Protein AF-A0A937WKE6-F1 (afdb_monomer)

pLDDT: mean 75.16, std 19.81, range [28.75, 97.94]

Nearest PDB structures (foldseek):
  3dfy-assembly2_P  TM=4.532E-01  e=9.617E+00  Thermotoga maritima MSB8
  2i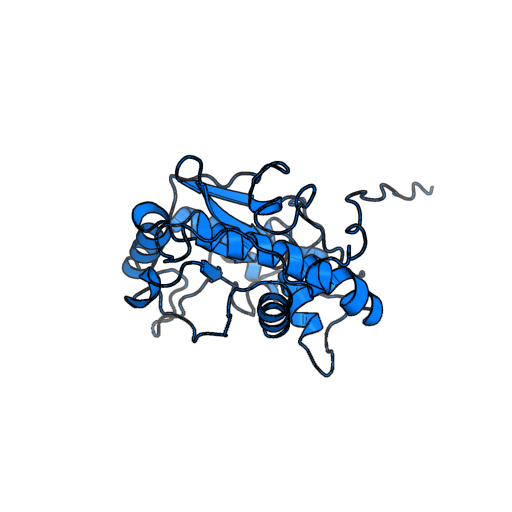2w-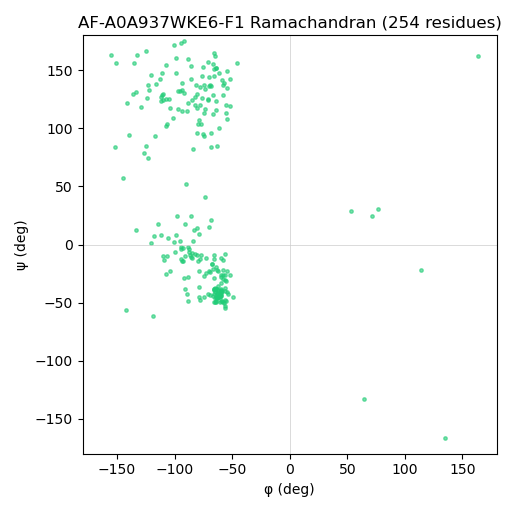assembly3_B  TM=2.626E-01  e=7.066E+00  Escherichia coli

Structure (mmCIF, N/CA/C/O backbone):
data_AF-A0A937WKE6-F1
#
_entry.id   AF-A0A937WKE6-F1
#
loop_
_atom_site.group_PDB
_atom_site.id
_atom_site.type_symbol
_atom_site.label_atom_id
_atom_site.label_alt_id
_atom_site.label_comp_id
_atom_site.label_asym_id
_atom_site.label_entity_id
_atom_site.label_seq_id
_atom_site.pdbx_PDB_ins_code
_atom_site.Cartn_x
_atom_site.Cartn_y
_atom_site.Cartn_z
_atom_site.occupancy
_atom_site.B_iso_or_equiv
_atom_site.auth_seq_id
_atom_site.auth_comp_id
_atom_site.auth_asym_id
_atom_site.auth_atom_id
_atom_site.pdbx_PDB_model_num
ATOM 1 N N . MET A 1 1 ? 4.411 9.811 -7.507 1.00 75.50 1 MET A N 1
ATOM 2 C CA . MET A 1 1 ? 4.399 8.623 -8.394 1.00 75.50 1 MET A CA 1
ATOM 3 C C . MET A 1 1 ? 3.883 8.899 -9.829 1.00 75.50 1 MET A C 1
ATOM 5 O O . MET A 1 1 ? 2.837 8.376 -10.210 1.00 75.50 1 MET A O 1
ATOM 9 N N . PRO A 1 2 ? 4.577 9.680 -10.680 1.00 83.75 2 PRO A N 1
ATOM 10 C CA . PRO A 1 2 ? 4.117 9.956 -12.054 1.00 83.75 2 PRO A CA 1
ATOM 11 C C . PRO A 1 2 ? 4.034 8.725 -12.976 1.00 83.75 2 PRO A C 1
ATOM 13 O O . PRO A 1 2 ? 3.081 8.604 -13.746 1.00 83.75 2 PRO A O 1
ATOM 16 N N . TYR A 1 3 ? 4.990 7.790 -12.879 1.00 87.25 3 TYR A N 1
ATOM 17 C CA . TYR A 1 3 ? 5.008 6.579 -13.714 1.00 87.25 3 TYR A CA 1
ATOM 18 C C . TYR A 1 3 ? 3.770 5.703 -13.478 1.00 87.25 3 TYR A C 1
ATOM 20 O O . TYR A 1 3 ? 3.112 5.287 -14.429 1.00 87.25 3 TYR A O 1
ATOM 28 N N . LEU A 1 4 ? 3.395 5.492 -12.211 1.00 88.69 4 LEU A N 1
ATOM 29 C CA . LEU A 1 4 ? 2.201 4.730 -11.844 1.00 88.69 4 LEU A CA 1
ATOM 30 C C . LEU A 1 4 ? 0.920 5.358 -12.405 1.00 88.69 4 LEU A C 1
ATOM 32 O O . LEU A 1 4 ? 0.070 4.651 -12.933 1.00 88.69 4 LEU A O 1
ATOM 36 N N . VAL A 1 5 ? 0.793 6.686 -12.335 1.00 88.94 5 VAL A N 1
ATOM 37 C CA . VAL A 1 5 ? -0.367 7.398 -12.891 1.00 88.94 5 VAL A CA 1
ATOM 38 C C . VAL A 1 5 ? -0.451 7.217 -14.405 1.00 88.94 5 VAL A C 1
ATOM 40 O O . VAL A 1 5 ? -1.537 6.981 -14.935 1.00 88.94 5 VAL A O 1
ATOM 43 N N . LYS A 1 6 ? 0.684 7.286 -15.109 1.00 89.31 6 LYS A N 1
ATOM 44 C CA . LYS A 1 6 ? 0.738 6.992 -16.545 1.00 89.31 6 LYS A CA 1
ATOM 45 C C . LYS A 1 6 ? 0.292 5.551 -16.824 1.00 89.31 6 LYS A C 1
ATOM 47 O O . LYS A 1 6 ? -0.596 5.355 -17.648 1.00 89.31 6 LYS A O 1
ATOM 52 N N . ALA A 1 7 ? 0.839 4.574 -16.101 1.00 89.44 7 ALA A N 1
ATOM 53 C CA . ALA A 1 7 ? 0.502 3.162 -16.270 1.00 89.44 7 ALA A CA 1
ATOM 54 C C . ALA A 1 7 ? -0.986 2.874 -15.999 1.00 89.44 7 ALA A C 1
ATOM 56 O O . ALA A 1 7 ? -1.631 2.216 -16.809 1.00 89.44 7 ALA A O 1
ATOM 57 N N . MET A 1 8 ? -1.560 3.421 -14.920 1.00 89.56 8 MET A N 1
ATOM 58 C CA . MET A 1 8 ? -2.992 3.308 -14.603 1.00 89.56 8 MET A CA 1
ATOM 59 C C . MET A 1 8 ? -3.869 3.812 -15.754 1.00 89.56 8 MET A C 1
ATOM 61 O O . MET A 1 8 ? -4.774 3.106 -16.193 1.00 89.56 8 MET A O 1
ATOM 65 N N . ASN A 1 9 ? -3.569 5.004 -16.279 1.00 88.69 9 ASN A N 1
ATOM 66 C CA . ASN A 1 9 ? -4.352 5.626 -17.349 1.00 88.69 9 ASN A CA 1
ATOM 67 C C . ASN A 1 9 ? -4.213 4.920 -18.713 1.00 88.69 9 ASN A C 1
ATOM 69 O O . ASN A 1 9 ? -5.086 5.097 -19.561 1.00 88.69 9 ASN A O 1
ATOM 73 N N . GLN A 1 10 ? -3.127 4.172 -18.942 1.00 88.25 10 GLN A N 1
ATOM 74 C CA . GLN A 1 10 ? -2.888 3.411 -20.178 1.00 88.25 10 GLN A CA 1
ATOM 75 C C . GLN A 1 10 ? -3.461 1.988 -20.112 1.00 88.25 10 GLN A C 1
ATOM 77 O O . GLN A 1 10 ? -4.048 1.498 -21.075 1.00 88.25 10 GLN A O 1
ATOM 82 N N . LEU A 1 11 ? -3.286 1.316 -18.974 1.00 88.06 11 LEU A N 1
ATOM 83 C CA . LEU A 1 11 ? -3.580 -0.111 -18.820 1.00 88.06 11 LEU A CA 1
ATOM 84 C C . LEU A 1 11 ? -4.984 -0.386 -18.277 1.00 88.06 11 LEU A C 1
ATOM 86 O O . LEU A 1 11 ? -5.445 -1.526 -18.326 1.00 88.06 11 LEU A O 1
ATOM 90 N N . THR A 1 12 ? -5.656 0.631 -17.738 1.00 85.94 12 THR A N 1
ATOM 91 C CA . THR A 1 12 ? -6.970 0.497 -17.106 1.00 85.94 12 THR A CA 1
ATOM 92 C C . THR A 1 12 ? -7.928 1.578 -17.601 1.00 85.94 12 THR A C 1
ATOM 94 O O . THR A 1 12 ? -7.515 2.619 -18.111 1.00 85.94 12 THR A O 1
ATOM 97 N N . ASN A 1 13 ? -9.225 1.362 -17.383 1.00 85.31 13 ASN A N 1
ATOM 98 C CA . ASN A 1 13 ? -10.247 2.388 -17.605 1.00 85.31 13 ASN A CA 1
ATOM 99 C C . ASN A 1 13 ? -10.406 3.347 -16.408 1.00 85.31 13 ASN A C 1
ATOM 101 O O . ASN A 1 13 ? -11.258 4.234 -16.436 1.00 85.31 13 ASN A O 1
ATOM 105 N N . ILE A 1 14 ? -9.588 3.193 -15.362 1.00 83.94 14 ILE A N 1
ATOM 106 C CA . ILE A 1 14 ? -9.615 4.043 -14.174 1.00 83.94 14 ILE A CA 1
ATOM 107 C C . ILE A 1 14 ? -8.821 5.312 -14.479 1.00 83.94 14 ILE A C 1
ATOM 109 O O . ILE A 1 14 ? -7.629 5.265 -14.780 1.00 83.94 14 ILE A O 1
ATOM 113 N N . LYS A 1 15 ? -9.483 6.467 -14.385 1.00 82.12 15 LYS A N 1
ATOM 114 C CA . LYS A 1 15 ? -8.812 7.762 -14.517 1.00 82.12 15 LYS A CA 1
ATOM 115 C C . LYS A 1 15 ? -8.145 8.129 -13.203 1.00 82.12 15 LYS A C 1
ATOM 117 O O . LYS A 1 15 ? -8.810 8.308 -12.187 1.00 82.12 15 LYS A O 1
ATOM 122 N N . THR A 1 16 ? -6.823 8.248 -13.232 1.00 82.50 16 THR A N 1
ATOM 123 C CA . THR A 1 16 ? -6.014 8.528 -12.043 1.00 82.50 16 THR A CA 1
ATOM 124 C C . THR A 1 16 ? -5.307 9.868 -12.180 1.00 82.50 16 THR A C 1
ATOM 126 O O . THR A 1 16 ? -4.749 10.184 -13.234 1.00 82.50 16 THR A O 1
ATOM 129 N N . ARG A 1 17 ? -5.292 10.637 -11.088 1.00 78.25 17 ARG A N 1
ATOM 130 C CA . ARG A 1 17 ? -4.501 11.861 -10.924 1.00 78.25 17 ARG A CA 1
ATOM 131 C C . ARG A 1 17 ? -3.832 11.869 -9.552 1.00 78.25 17 ARG A C 1
ATOM 133 O O . ARG A 1 17 ? -4.305 11.199 -8.638 1.00 78.25 17 ARG A O 1
ATOM 140 N N . LEU A 1 18 ? -2.735 12.612 -9.419 1.00 70.56 18 LEU A N 1
ATOM 141 C CA . LEU A 1 18 ? -2.124 12.858 -8.113 1.00 70.56 18 LEU A CA 1
ATOM 142 C C . LEU A 1 18 ? -2.969 13.893 -7.364 1.00 70.56 18 LEU A C 1
ATOM 144 O O . LEU A 1 18 ? -3.239 14.965 -7.901 1.00 70.56 18 LEU A O 1
ATOM 148 N N . GLU A 1 19 ? -3.377 13.552 -6.148 1.00 70.38 19 GLU A N 1
ATOM 149 C CA . GLU A 1 19 ? -4.049 14.464 -5.222 1.00 70.38 19 GLU A CA 1
ATOM 150 C C . GLU A 1 19 ? -3.048 15.026 -4.206 1.00 70.38 19 GLU A C 1
ATOM 152 O O . GLU A 1 19 ? -1.970 14.465 -3.986 1.00 70.38 19 GLU A O 1
ATOM 157 N N . SER A 1 20 ? -3.415 16.143 -3.581 1.00 71.75 20 SER A N 1
ATOM 158 C CA . SER A 1 20 ? -2.639 16.741 -2.492 1.00 71.75 20 SER A CA 1
ATOM 159 C C . SER A 1 20 ? -2.575 15.813 -1.268 1.00 71.75 20 SER A C 1
ATOM 161 O O . SER A 1 20 ? -3.521 15.060 -1.025 1.00 71.75 20 SER A O 1
ATOM 163 N N . PRO A 1 21 ? -1.508 15.889 -0.447 1.00 79.00 21 PRO A N 1
ATOM 164 C CA . PRO A 1 21 ? -1.447 15.170 0.822 1.00 79.00 21 PRO A CA 1
ATOM 165 C C . PRO A 1 21 ? -2.659 15.478 1.712 1.00 79.00 21 PRO A C 1
ATOM 167 O O . PRO A 1 21 ? -3.030 16.641 1.886 1.00 79.00 21 PRO A O 1
ATOM 170 N N . ILE A 1 22 ? -3.251 14.437 2.299 1.00 78.50 22 ILE A N 1
ATOM 171 C CA . ILE A 1 22 ? -4.413 14.542 3.189 1.00 78.50 22 ILE A CA 1
ATOM 172 C C . ILE A 1 22 ? -3.927 14.582 4.639 1.00 78.50 22 ILE A C 1
ATOM 174 O O . ILE A 1 22 ? -3.118 13.752 5.055 1.00 78.50 22 ILE A O 1
ATOM 178 N N . LYS A 1 23 ? -4.430 15.533 5.433 1.00 83.94 23 LYS A N 1
ATOM 179 C CA . LYS A 1 23 ? -4.228 15.510 6.889 1.00 83.94 23 LYS A CA 1
ATOM 180 C C . LYS A 1 23 ? -5.123 14.433 7.496 1.00 83.94 23 LYS A C 1
ATOM 182 O O . LYS A 1 23 ? -6.299 14.360 7.165 1.00 83.94 23 LYS A O 1
ATOM 187 N N . LEU A 1 24 ? -4.610 13.657 8.446 1.00 86.44 24 LEU A N 1
ATOM 188 C CA . LEU A 1 24 ? -5.371 12.572 9.088 1.00 86.44 24 LEU A CA 1
ATOM 189 C C . LEU A 1 24 ? -6.563 13.062 9.933 1.00 86.44 24 LEU A C 1
ATOM 191 O O . LEU A 1 24 ? -7.424 12.279 10.321 1.00 86.44 24 LEU A O 1
ATOM 195 N N . THR A 1 25 ? -6.637 14.362 10.215 1.00 85.56 25 THR A N 1
ATOM 196 C CA . THR A 1 25 ? -7.784 15.012 10.865 1.00 85.56 25 THR A CA 1
ATOM 197 C C . THR A 1 25 ? -8.790 15.613 9.883 1.00 85.56 25 THR A C 1
ATOM 199 O O . THR A 1 25 ? -9.831 16.112 10.305 1.00 85.56 25 THR A O 1
ATOM 202 N N . ASP A 1 26 ? -8.508 15.576 8.580 1.00 87.25 26 ASP A N 1
ATOM 203 C CA . ASP A 1 26 ? -9.379 16.118 7.543 1.00 87.25 26 ASP A CA 1
ATOM 204 C C . ASP A 1 26 ? -10.499 15.126 7.192 1.00 87.25 26 ASP A C 1
ATOM 206 O O . ASP A 1 26 ? -10.268 13.930 7.019 1.00 87.25 26 ASP A O 1
ATOM 210 N N . ALA A 1 27 ? -11.726 15.623 7.027 1.00 88.62 27 ALA A N 1
ATOM 211 C CA . ALA A 1 27 ? -12.874 14.802 6.645 1.00 88.62 27 ALA A CA 1
ATOM 212 C C . ALA A 1 27 ? -12.717 14.136 5.262 1.00 88.62 27 ALA A C 1
ATOM 214 O O . ALA A 1 27 ? -13.357 13.117 4.993 1.00 88.62 27 ALA A O 1
ATOM 215 N N . SER A 1 28 ? -11.869 14.686 4.387 1.00 87.75 28 SER A N 1
ATOM 216 C CA . SER A 1 28 ? -11.511 14.090 3.094 1.00 87.75 28 SER A CA 1
ATOM 217 C C . SER A 1 28 ? -10.775 12.754 3.219 1.00 87.75 28 SER A C 1
ATOM 219 O O . SER A 1 28 ? -10.837 11.964 2.277 1.00 87.75 28 SER A O 1
ATOM 221 N N . LEU A 1 29 ? -10.191 12.439 4.385 1.00 89.00 29 LEU A N 1
ATOM 222 C CA . LEU A 1 29 ? -9.631 11.118 4.694 1.00 89.00 29 LEU A CA 1
ATOM 223 C C . LEU A 1 29 ? -10.628 10.001 4.369 1.00 89.00 29 LEU A C 1
ATOM 225 O O . LEU A 1 29 ? -10.291 9.022 3.710 1.00 89.00 29 LEU A O 1
ATOM 229 N N . PHE A 1 30 ? -11.889 10.184 4.766 1.00 91.19 30 PHE A N 1
ATOM 230 C CA . PHE A 1 30 ? -12.948 9.190 4.584 1.00 91.19 30 PHE A CA 1
ATOM 231 C C . PHE A 1 30 ? -13.530 9.149 3.166 1.00 91.19 30 PHE A C 1
ATOM 233 O O . PHE A 1 30 ? -14.539 8.486 2.953 1.00 91.19 30 PHE A O 1
ATOM 240 N N . LYS A 1 31 ? -12.922 9.862 2.211 1.00 88.88 31 LYS A N 1
ATOM 241 C CA . LYS A 1 31 ? -13.248 9.806 0.778 1.00 88.88 31 LYS A CA 1
ATOM 242 C C . LYS A 1 31 ? -12.142 9.147 -0.048 1.00 88.88 31 LYS A C 1
ATOM 244 O O . LYS A 1 31 ? -12.341 8.893 -1.230 1.00 88.88 31 LYS A O 1
ATOM 249 N N . ALA A 1 32 ? -10.975 8.894 0.544 1.00 88.81 32 ALA A N 1
ATOM 250 C CA . ALA A 1 32 ? -9.855 8.271 -0.143 1.00 88.81 32 ALA A CA 1
ATOM 251 C C . ALA A 1 32 ? -9.948 6.739 -0.019 1.00 88.81 32 ALA A C 1
ATOM 253 O O . ALA A 1 32 ? -9.811 6.217 1.085 1.00 88.81 32 ALA A O 1
ATOM 254 N N . PRO A 1 33 ? -10.138 5.972 -1.106 1.00 90.44 33 PRO A N 1
ATOM 255 C CA . PRO A 1 33 ? -10.220 4.511 -1.007 1.00 90.44 33 PRO A CA 1
ATOM 256 C C . PRO A 1 33 ? -8.884 3.856 -0.632 1.00 90.44 33 PRO A C 1
ATOM 258 O O . PRO A 1 33 ? -8.866 2.762 -0.076 1.00 90.44 33 PRO A O 1
ATOM 261 N N . LEU A 1 34 ? -7.776 4.543 -0.914 1.00 91.06 34 LEU A N 1
ATOM 262 C CA . LEU A 1 34 ? -6.417 4.084 -0.682 1.00 91.06 34 LEU A CA 1
ATOM 263 C C . LEU A 1 34 ? -5.582 5.216 -0.081 1.00 91.06 34 LEU A C 1
ATOM 265 O O . LEU A 1 34 ? -5.520 6.308 -0.650 1.00 91.06 34 LEU A O 1
ATOM 269 N N . LEU A 1 35 ? -4.891 4.932 1.020 1.00 89.94 35 LEU A N 1
ATOM 270 C CA . LEU A 1 35 ? -3.836 5.784 1.561 1.00 89.94 35 LEU A CA 1
ATOM 271 C C . LEU A 1 35 ? -2.472 5.172 1.277 1.00 89.94 35 LEU A C 1
ATOM 273 O O . LEU A 1 35 ? -2.203 4.036 1.665 1.00 89.94 35 LEU A O 1
ATOM 277 N N . PHE A 1 36 ? -1.598 5.953 0.649 1.00 86.12 36 PHE A N 1
ATOM 278 C CA . PHE A 1 36 ? -0.173 5.657 0.604 1.00 86.12 36 PHE A CA 1
ATOM 279 C C . PHE A 1 36 ? 0.489 6.279 1.819 1.00 86.12 36 PHE A C 1
ATOM 281 O O . PHE A 1 36 ? 0.429 7.491 2.024 1.00 86.12 36 PHE A O 1
ATOM 288 N N . MET A 1 37 ? 1.133 5.440 2.610 1.00 81.62 37 MET A N 1
ATOM 289 C CA . MET A 1 37 ? 2.004 5.876 3.673 1.00 81.62 37 MET A CA 1
ATOM 290 C C . MET A 1 37 ? 3.441 5.596 3.248 1.00 81.62 37 MET A C 1
ATOM 292 O O . MET A 1 37 ? 3.831 4.437 3.066 1.00 81.62 37 MET A O 1
ATOM 296 N N . GLU A 1 38 ? 4.264 6.651 3.275 1.00 72.12 38 GLU A N 1
ATOM 297 C CA . GLU A 1 38 ? 5.735 6.553 3.304 1.00 72.12 38 GLU A CA 1
ATOM 298 C C . GLU A 1 38 ? 6.342 7.047 4.637 1.00 72.12 38 GLU A C 1
ATOM 300 O O . GLU A 1 38 ? 5.819 7.994 5.238 1.00 72.12 38 GLU A O 1
ATOM 305 N N . PRO A 1 39 ? 7.406 6.399 5.153 1.00 63.19 39 PRO A N 1
ATOM 306 C CA . PRO A 1 39 ? 8.079 6.849 6.359 1.00 63.19 39 PRO A CA 1
ATOM 307 C C . PRO A 1 39 ? 8.922 8.077 6.007 1.00 63.19 39 PRO A C 1
ATOM 309 O O . PRO A 1 39 ? 9.364 8.257 4.873 1.00 63.19 39 PRO A O 1
ATOM 312 N N . ILE A 1 40 ? 9.162 8.954 6.976 1.00 52.50 40 ILE A N 1
ATOM 313 C CA . ILE A 1 40 ? 9.794 10.243 6.675 1.00 52.50 40 ILE A CA 1
ATOM 314 C C . ILE A 1 40 ? 11.257 10.068 6.268 1.00 52.50 40 ILE A C 1
ATOM 316 O O . ILE A 1 40 ? 12.024 9.338 6.904 1.00 52.50 40 ILE A O 1
ATOM 320 N N . ALA A 1 41 ? 11.657 10.809 5.232 1.00 42.03 41 ALA A N 1
ATOM 321 C CA . ALA A 1 41 ? 13.039 10.917 4.787 1.00 42.03 41 ALA A CA 1
ATOM 322 C C . ALA A 1 41 ? 13.965 11.287 5.963 1.00 42.03 41 ALA A C 1
ATOM 324 O O . ALA A 1 41 ? 13.801 12.325 6.599 1.00 42.03 41 ALA A O 1
ATOM 325 N N . GLY A 1 42 ? 14.930 10.411 6.263 1.00 39.34 42 GLY A N 1
ATOM 326 C CA . GLY A 1 42 ? 15.857 10.549 7.396 1.00 39.34 42 GLY A CA 1
ATOM 327 C C . GLY A 1 42 ? 15.689 9.482 8.483 1.00 39.34 42 GLY A C 1
ATOM 328 O O . GLY A 1 42 ? 16.663 9.168 9.163 1.00 39.34 42 GLY A O 1
ATOM 329 N N . ALA A 1 43 ? 14.522 8.832 8.572 1.00 40.72 43 ALA A N 1
ATOM 330 C CA . ALA A 1 43 ? 14.286 7.667 9.439 1.00 40.72 43 ALA A CA 1
ATOM 331 C C . ALA A 1 43 ? 15.248 6.496 9.149 1.00 40.72 43 ALA A C 1
ATOM 333 O O . ALA A 1 43 ? 15.587 5.718 10.039 1.00 40.72 43 ALA A O 1
ATOM 334 N N . THR A 1 44 ? 15.694 6.386 7.896 1.00 39.84 44 THR A N 1
ATOM 335 C CA . THR A 1 44 ? 16.543 5.302 7.381 1.00 39.84 44 THR A CA 1
ATOM 336 C C . THR A 1 44 ? 17.978 5.732 7.073 1.00 39.84 44 THR A C 1
ATOM 338 O O . THR A 1 44 ? 18.834 4.871 6.894 1.00 39.84 44 THR A O 1
ATOM 341 N N . GLN A 1 45 ? 18.275 7.040 7.023 1.00 37.94 45 GLN A N 1
ATOM 342 C CA . GLN A 1 45 ? 19.610 7.534 6.641 1.00 37.94 45 GLN A CA 1
ATOM 343 C C . GLN A 1 45 ? 20.637 7.469 7.775 1.00 37.94 45 GLN A C 1
ATOM 345 O O . GLN A 1 45 ? 21.836 7.518 7.525 1.00 37.94 45 GLN A O 1
ATOM 350 N N . ASN A 1 46 ? 20.180 7.277 9.011 1.00 39.59 46 ASN A N 1
ATOM 351 C CA . ASN A 1 46 ? 21.040 7.040 10.157 1.00 39.59 46 ASN A CA 1
ATOM 352 C C . ASN A 1 46 ? 20.737 5.646 10.708 1.00 39.59 46 ASN A C 1
ATOM 354 O O . ASN A 1 46 ? 19.870 5.484 11.564 1.00 39.59 46 ASN A O 1
ATOM 358 N N . ILE A 1 47 ? 21.487 4.637 10.258 1.00 42.00 47 ILE A N 1
ATOM 359 C CA . ILE A 1 47 ? 21.433 3.264 10.800 1.00 42.00 47 ILE A CA 1
ATOM 360 C C . ILE A 1 47 ? 21.604 3.275 12.342 1.00 42.00 47 ILE A C 1
ATOM 362 O O . ILE A 1 47 ? 21.044 2.428 13.031 1.00 42.00 47 ILE A O 1
ATOM 366 N N . GLY A 1 48 ? 22.271 4.299 12.900 1.00 39.47 48 GLY A N 1
ATOM 367 C CA . GLY A 1 48 ? 22.366 4.553 14.345 1.00 39.47 48 GLY A CA 1
ATOM 368 C C . GLY A 1 48 ? 21.144 5.213 15.018 1.00 39.47 48 GLY A C 1
ATOM 369 O O . GLY A 1 48 ? 20.961 5.038 16.217 1.00 39.47 48 GLY A O 1
ATOM 370 N N . GLN A 1 49 ? 20.273 5.931 14.295 1.00 38.69 49 GLN A N 1
ATOM 371 C CA . GLN A 1 49 ? 19.023 6.515 14.835 1.00 38.69 49 GLN A CA 1
ATOM 372 C C . GLN A 1 49 ? 17.800 5.606 14.662 1.00 38.69 49 GLN A C 1
ATOM 374 O O . GLN A 1 49 ? 16.799 5.793 15.355 1.00 38.69 49 GLN A O 1
ATOM 379 N N . ALA A 1 50 ? 17.901 4.576 13.818 1.00 37.69 50 ALA A N 1
ATOM 380 C CA . ALA A 1 50 ? 16.957 3.457 13.748 1.00 37.69 50 ALA A CA 1
ATOM 381 C C . ALA A 1 50 ? 16.808 2.702 15.091 1.00 37.69 50 ALA A C 1
ATOM 383 O O . ALA A 1 50 ? 15.879 1.914 15.264 1.00 37.69 50 ALA A O 1
ATOM 384 N N . ALA A 1 51 ? 17.712 2.955 16.046 1.00 37.53 51 ALA A N 1
ATOM 385 C CA . ALA A 1 51 ? 17.637 2.510 17.433 1.00 37.53 51 ALA A CA 1
ATOM 386 C C . ALA A 1 51 ? 16.763 3.402 18.339 1.00 37.53 51 ALA A C 1
ATOM 388 O O . ALA A 1 51 ? 16.521 3.022 19.479 1.00 37.53 51 ALA A O 1
ATOM 389 N N . SER A 1 52 ? 16.283 4.561 17.873 1.00 42.88 52 SER A N 1
ATOM 390 C CA . SER A 1 52 ? 15.416 5.424 18.679 1.00 42.88 52 SER A CA 1
ATOM 391 C C . SER A 1 52 ? 13.980 4.895 18.706 1.00 42.88 52 SER A C 1
ATOM 393 O O . SER A 1 52 ? 13.416 4.536 17.674 1.00 42.88 52 SER A O 1
ATOM 395 N N . ASP A 1 53 ? 13.362 4.879 19.887 1.00 45.16 53 ASP A N 1
ATOM 396 C CA . ASP A 1 53 ? 11.970 4.461 20.122 1.00 45.16 53 ASP A CA 1
ATOM 397 C C . ASP A 1 53 ? 10.923 5.416 19.510 1.00 45.16 53 ASP A C 1
ATOM 399 O O . ASP A 1 53 ? 9.768 5.452 19.937 1.00 45.16 53 ASP A O 1
ATOM 403 N N . LYS A 1 54 ? 11.288 6.227 18.514 1.00 38.62 54 LYS A N 1
ATOM 404 C CA . LYS A 1 54 ? 10.448 7.267 17.904 1.00 38.62 54 LYS A CA 1
ATOM 405 C C . LYS A 1 54 ? 9.573 6.676 16.795 1.00 38.62 54 LYS A C 1
ATOM 407 O O . LYS A 1 54 ? 9.971 5.735 16.116 1.00 38.62 54 LYS A O 1
ATOM 412 N N . ALA A 1 55 ? 8.325 7.141 16.663 1.00 38.25 55 ALA A N 1
ATOM 413 C CA . ALA A 1 55 ? 7.441 6.659 15.598 1.00 38.25 55 ALA A CA 1
ATOM 414 C C . ALA A 1 55 ? 7.901 7.266 14.270 1.00 38.25 55 ALA A C 1
ATOM 416 O O . ALA A 1 55 ? 7.899 8.479 14.099 1.00 38.25 55 ALA A O 1
ATOM 417 N N . LEU A 1 56 ? 8.339 6.413 13.345 1.00 47.16 56 LEU A N 1
ATOM 418 C CA . LEU A 1 56 ? 9.030 6.800 12.104 1.00 47.16 56 LEU A CA 1
ATOM 419 C C . LEU A 1 56 ? 8.066 7.218 10.968 1.00 47.16 56 LEU A C 1
ATOM 421 O O . LEU A 1 56 ? 8.472 7.398 9.822 1.00 47.16 56 LEU A O 1
ATOM 425 N N . TRP A 1 57 ? 6.795 7.424 11.311 1.00 51.31 57 TRP A N 1
ATOM 426 C CA . TRP A 1 57 ? 5.706 7.854 10.440 1.00 51.31 57 TRP A CA 1
ATOM 427 C C . TRP A 1 57 ? 5.102 9.134 11.038 1.00 51.31 57 TRP A C 1
ATOM 429 O O . TRP A 1 57 ? 4.088 9.075 11.725 1.00 51.31 57 TRP A O 1
ATOM 439 N N . GLN A 1 58 ? 5.782 10.282 10.920 1.00 48.84 58 GLN A N 1
ATOM 440 C CA . GLN A 1 58 ? 5.332 11.483 11.641 1.00 48.84 58 GLN A CA 1
ATOM 441 C C . GLN A 1 58 ? 4.178 12.169 10.896 1.00 48.84 58 GLN A C 1
ATOM 443 O O . GLN A 1 58 ? 4.307 12.557 9.736 1.00 48.84 58 GLN A O 1
ATOM 448 N N . ALA A 1 59 ? 3.098 12.467 11.612 1.00 33.94 59 ALA A N 1
ATOM 449 C CA . ALA A 1 59 ? 2.518 13.795 11.497 1.00 33.94 59 ALA A CA 1
ATOM 450 C C . ALA A 1 59 ? 3.430 14.721 12.312 1.00 33.94 59 ALA A C 1
ATOM 452 O O . ALA A 1 59 ? 3.443 14.665 13.539 1.00 33.94 59 ALA A O 1
ATOM 453 N N . ARG A 1 60 ? 4.285 15.521 11.665 1.00 36.59 60 ARG A N 1
ATOM 454 C CA . ARG A 1 60 ? 5.106 16.496 12.396 1.00 36.59 60 ARG A CA 1
ATOM 455 C C . ARG A 1 60 ? 4.163 17.575 12.937 1.00 36.59 60 ARG A C 1
ATOM 457 O O . ARG A 1 60 ? 3.796 18.494 12.207 1.00 36.59 60 ARG A O 1
ATOM 464 N N . THR A 1 61 ? 3.727 17.458 14.189 1.00 38.97 61 THR A N 1
ATOM 465 C CA . THR A 1 61 ? 2.984 18.539 14.847 1.00 38.97 61 THR A CA 1
ATOM 466 C C . THR A 1 61 ? 3.911 19.747 15.012 1.00 38.97 61 THR A C 1
ATOM 468 O O . THR A 1 61 ? 5.125 19.591 15.173 1.00 38.97 61 THR A O 1
ATOM 471 N N . MET A 1 62 ? 3.365 20.971 15.018 1.00 33.03 62 MET A N 1
ATOM 472 C CA . MET A 1 62 ? 4.165 22.187 15.268 1.00 33.03 62 MET A CA 1
ATOM 473 C C . MET A 1 62 ? 4.868 22.187 16.642 1.00 33.03 62 MET A C 1
ATOM 475 O O . MET A 1 62 ? 5.740 23.013 16.883 1.00 33.03 62 MET A O 1
ATOM 479 N N . SER A 1 63 ? 4.509 21.255 17.532 1.00 37.72 63 SER A N 1
ATOM 480 C CA . SER A 1 63 ? 5.089 21.056 18.862 1.00 37.72 63 SER A CA 1
ATOM 481 C C . SER A 1 63 ? 6.218 20.015 18.928 1.00 37.72 63 SER A C 1
ATOM 483 O O . SER A 1 63 ? 6.791 19.829 19.997 1.00 37.72 63 SER A O 1
ATOM 485 N N . GLY A 1 64 ? 6.566 19.344 17.821 1.00 38.16 64 GLY A N 1
ATOM 486 C CA . GLY A 1 64 ? 7.740 18.461 17.757 1.00 38.16 64 GLY A CA 1
ATOM 487 C C . GLY A 1 64 ? 7.582 17.091 18.429 1.00 38.16 64 GLY A C 1
ATOM 488 O O . GLY A 1 64 ? 8.568 16.550 18.926 1.00 38.16 64 GLY A O 1
ATOM 489 N N . VAL A 1 65 ? 6.371 16.523 18.461 1.00 38.06 65 VAL A N 1
ATOM 490 C CA . VAL A 1 65 ? 6.115 15.207 19.075 1.00 38.06 65 VAL A CA 1
ATOM 491 C C . VAL A 1 65 ? 6.194 14.076 18.031 1.00 38.06 65 VAL A C 1
ATOM 493 O O . VAL A 1 65 ? 5.601 14.177 16.963 1.00 38.06 65 VAL A O 1
ATOM 496 N N . ASP A 1 66 ? 6.903 12.982 18.353 1.00 54.41 66 ASP A N 1
ATOM 497 C CA . ASP A 1 66 ? 7.120 11.789 17.503 1.00 54.41 66 ASP A CA 1
ATOM 498 C C . ASP A 1 66 ? 6.039 10.691 17.684 1.00 54.41 66 ASP A C 1
ATOM 500 O O . ASP A 1 66 ? 6.363 9.530 17.972 1.00 54.41 66 ASP A O 1
ATOM 504 N N . LYS A 1 67 ? 4.753 11.050 17.577 1.00 63.62 67 LYS A N 1
ATOM 505 C CA . LYS A 1 67 ? 3.609 10.113 17.612 1.00 63.62 67 LYS A CA 1
ATOM 506 C C . LYS A 1 67 ? 2.394 10.697 16.893 1.00 63.62 67 LYS A C 1
ATOM 508 O O . LYS A 1 67 ? 2.340 11.914 16.708 1.00 63.62 67 LYS A O 1
ATOM 513 N N . TYR A 1 68 ? 1.417 9.858 16.550 1.00 73.75 68 TYR A N 1
ATOM 514 C CA . TYR A 1 68 ? 0.109 10.380 16.174 1.00 73.75 68 TYR A CA 1
ATOM 515 C C . TYR A 1 68 ? -0.541 11.042 17.387 1.00 73.75 68 TYR A C 1
ATOM 517 O O . TYR A 1 68 ? -0.366 10.623 18.535 1.00 73.75 68 TYR A O 1
ATOM 525 N N . THR A 1 69 ? -1.281 12.116 17.146 1.00 81.06 69 THR A N 1
ATOM 526 C CA . THR A 1 69 ? -2.247 12.584 18.139 1.00 81.06 69 THR A CA 1
ATOM 527 C C . THR A 1 69 ? -3.359 11.550 18.289 1.00 81.06 69 THR A C 1
ATOM 529 O O . THR A 1 69 ? -3.644 10.799 17.354 1.00 81.06 69 THR A O 1
ATOM 532 N N . ASP A 1 70 ? -4.027 11.536 19.441 1.00 85.31 70 ASP A N 1
ATOM 533 C CA . ASP A 1 70 ? -5.114 10.585 19.699 1.00 85.31 70 ASP A CA 1
ATOM 534 C C . ASP A 1 70 ? -6.209 10.682 18.618 1.00 85.31 70 ASP A C 1
ATOM 536 O O . ASP A 1 70 ? -6.694 9.663 18.137 1.00 85.31 70 ASP A O 1
ATOM 540 N N . ALA A 1 71 ? -6.503 11.898 18.140 1.00 88.31 71 ALA A N 1
ATOM 541 C CA . ALA A 1 71 ? -7.450 12.135 17.050 1.00 88.31 71 ALA A CA 1
ATOM 542 C C . ALA A 1 71 ? -6.987 11.556 15.699 1.00 88.31 71 ALA A C 1
ATOM 544 O O . ALA A 1 71 ? -7.800 11.050 14.929 1.00 88.31 71 ALA A O 1
ATOM 545 N N . GLU A 1 72 ? -5.692 11.624 15.382 1.00 88.44 72 GLU A N 1
ATOM 546 C CA . GLU A 1 72 ? -5.150 11.037 14.149 1.00 88.44 72 GLU A CA 1
ATOM 547 C C . GLU A 1 72 ? -5.153 9.509 14.214 1.00 88.44 72 GLU A C 1
ATOM 549 O O . GLU A 1 72 ? -5.540 8.858 13.242 1.00 88.44 72 GLU A O 1
ATOM 554 N N . ALA A 1 73 ? -4.772 8.938 15.361 1.00 88.81 73 ALA A N 1
ATOM 555 C CA . ALA A 1 73 ? -4.815 7.499 15.592 1.00 88.81 73 ALA A CA 1
ATOM 556 C C . ALA A 1 73 ? -6.256 6.963 15.532 1.00 88.81 73 ALA A C 1
ATOM 558 O O . ALA A 1 73 ? -6.515 5.967 14.852 1.00 88.81 73 ALA A O 1
ATOM 559 N N . GLU A 1 74 ? -7.207 7.651 16.171 1.00 92.25 74 GLU A N 1
ATOM 560 C CA . GLU A 1 74 ? -8.633 7.316 16.126 1.00 92.25 74 GLU A CA 1
ATOM 561 C C . GLU A 1 74 ? -9.189 7.410 14.700 1.00 92.25 74 GLU A C 1
ATOM 563 O O . GLU A 1 74 ? -9.865 6.490 14.236 1.00 92.25 74 GLU A O 1
ATOM 568 N N . ASN A 1 75 ? -8.859 8.469 13.956 1.00 93.75 75 ASN A N 1
ATOM 569 C CA . ASN A 1 75 ? -9.314 8.617 12.575 1.00 93.75 75 ASN A CA 1
ATOM 570 C C . ASN A 1 75 ? -8.728 7.555 11.643 1.00 93.75 75 ASN A C 1
ATOM 572 O O . ASN A 1 75 ? -9.457 7.043 10.793 1.00 93.75 75 ASN A O 1
ATOM 576 N N . LEU A 1 76 ? -7.452 7.187 11.800 1.00 93.44 76 LEU A N 1
ATOM 577 C CA . LEU A 1 76 ? -6.845 6.084 11.049 1.00 93.44 76 LEU A CA 1
ATOM 578 C C . LEU A 1 76 ? -7.526 4.757 11.369 1.00 93.44 76 LEU A C 1
ATOM 580 O O . LEU A 1 76 ? -7.890 4.004 10.466 1.00 93.44 76 LEU A O 1
ATOM 584 N N . ARG A 1 77 ? -7.759 4.479 12.651 1.00 95.44 77 ARG A N 1
ATOM 585 C CA . ARG A 1 77 ? -8.486 3.287 13.077 1.00 95.44 77 ARG A CA 1
ATOM 586 C C . ARG A 1 77 ? -9.880 3.237 12.455 1.00 95.44 77 ARG A C 1
ATOM 588 O O . ARG A 1 77 ? -10.242 2.235 11.841 1.00 95.44 77 ARG A O 1
ATOM 595 N N . LYS A 1 78 ? -10.635 4.332 12.551 1.00 95.69 78 LYS A N 1
ATOM 596 C CA . LYS A 1 78 ? -11.966 4.481 11.955 1.00 95.69 78 LYS A CA 1
ATOM 597 C C . LYS A 1 78 ? -11.941 4.307 10.440 1.00 95.69 78 LYS A C 1
ATOM 599 O O . LYS A 1 78 ? -12.792 3.618 9.883 1.00 95.69 78 LYS A O 1
ATOM 604 N N . TYR A 1 79 ? -10.954 4.899 9.773 1.00 95.69 79 TYR A N 1
ATOM 605 C CA . TYR A 1 79 ? -10.734 4.763 8.336 1.00 95.69 79 TYR A CA 1
ATOM 606 C C . TYR A 1 79 ? -10.586 3.288 7.928 1.00 95.69 79 TYR A C 1
ATOM 608 O O . TYR A 1 79 ? -11.265 2.828 7.012 1.00 95.69 79 TYR A O 1
ATOM 616 N N . ILE A 1 80 ? -9.758 2.528 8.645 1.00 95.75 80 ILE A N 1
ATOM 617 C CA . ILE A 1 80 ? -9.411 1.144 8.293 1.00 95.75 80 ILE A CA 1
ATOM 618 C C . ILE A 1 80 ? -10.527 0.166 8.682 1.00 95.75 80 ILE A C 1
ATOM 620 O O . ILE A 1 80 ? -10.912 -0.684 7.875 1.00 95.75 80 ILE A O 1
ATOM 624 N N . VAL A 1 81 ? -11.037 0.278 9.912 1.00 95.88 81 VAL A N 1
ATOM 625 C CA . VAL A 1 81 ? -11.934 -0.714 10.527 1.00 95.88 81 VAL A CA 1
ATOM 626 C C . VAL A 1 81 ? -13.396 -0.429 10.207 1.00 95.88 81 VAL A C 1
ATOM 628 O O . VAL A 1 81 ? -14.108 -1.333 9.784 1.00 95.88 81 VAL A O 1
ATOM 631 N N . GLU A 1 82 ? -13.850 0.813 10.382 1.00 94.56 82 GLU A N 1
ATOM 632 C CA . GLU A 1 82 ? -15.275 1.156 10.257 1.00 94.56 82 GLU A CA 1
ATOM 633 C C . GLU A 1 82 ? -15.652 1.570 8.837 1.00 94.56 82 GLU A C 1
ATOM 635 O O . GLU A 1 82 ? -16.741 1.263 8.358 1.00 94.56 82 GLU A O 1
ATOM 640 N N . ARG A 1 83 ? -14.768 2.307 8.158 1.00 94.62 83 ARG A N 1
ATOM 641 C CA . ARG A 1 83 ? -15.051 2.864 6.829 1.00 94.62 83 ARG A CA 1
ATOM 642 C C . ARG A 1 83 ? -14.628 1.950 5.690 1.00 94.62 83 ARG A C 1
ATOM 644 O O . ARG A 1 83 ? -14.994 2.220 4.556 1.00 94.62 83 ARG A O 1
ATOM 651 N N . GLY A 1 84 ? -13.886 0.880 5.965 1.00 94.31 84 GLY A N 1
ATOM 652 C CA . GLY A 1 84 ? -13.434 -0.039 4.923 1.00 94.31 84 GLY A CA 1
ATOM 653 C C . GLY A 1 84 ? -12.349 0.549 4.018 1.00 94.31 84 GLY A C 1
ATOM 654 O O . GLY A 1 84 ? -12.228 0.127 2.872 1.00 94.31 84 GLY A O 1
ATOM 655 N N . GLY A 1 85 ? -11.582 1.526 4.502 1.00 94.62 85 GLY A N 1
ATOM 656 C CA . GLY A 1 85 ? -10.421 2.060 3.801 1.00 94.62 85 GLY A CA 1
ATOM 657 C C . GLY A 1 85 ? -9.309 1.023 3.651 1.00 94.62 85 GLY A C 1
ATOM 658 O O . GLY A 1 85 ? -9.291 -0.003 4.346 1.00 94.62 85 GLY A O 1
ATOM 659 N N . PHE A 1 86 ? -8.384 1.293 2.734 1.00 96.31 86 PHE A N 1
ATOM 660 C CA . PHE A 1 86 ? -7.201 0.471 2.511 1.00 96.31 86 PHE A CA 1
ATOM 661 C C . PHE A 1 86 ? -5.937 1.312 2.665 1.00 96.31 86 PHE A C 1
ATOM 663 O O . PHE A 1 86 ? -5.849 2.434 2.170 1.00 96.31 86 PHE A O 1
ATOM 670 N N . MET A 1 87 ? -4.929 0.760 3.330 1.00 94.44 87 MET A N 1
ATOM 671 C CA . MET A 1 87 ? -3.680 1.464 3.594 1.00 94.44 87 MET A CA 1
ATOM 672 C C . MET A 1 87 ? -2.485 0.682 3.057 1.00 94.44 87 MET A C 1
ATOM 674 O O . MET A 1 87 ? -2.291 -0.486 3.383 1.00 94.44 87 MET A O 1
ATOM 678 N N . TYR A 1 88 ? -1.668 1.334 2.240 1.00 93.00 88 TYR A N 1
ATOM 679 C CA . TYR A 1 88 ? -0.415 0.803 1.720 1.00 93.00 88 TYR A CA 1
ATOM 680 C C . TYR A 1 88 ? 0.756 1.443 2.465 1.00 93.00 88 TYR A C 1
ATOM 682 O O . TYR A 1 88 ? 0.939 2.656 2.393 1.00 93.00 88 TYR A O 1
ATOM 690 N N . MET A 1 89 ? 1.548 0.643 3.174 1.00 89.56 89 MET A N 1
ATOM 691 C CA . MET A 1 89 ? 2.713 1.091 3.937 1.00 89.56 89 MET A CA 1
ATOM 692 C C . MET A 1 89 ? 3.997 0.571 3.298 1.00 89.56 89 MET A C 1
ATOM 694 O O . MET A 1 89 ? 4.177 -0.636 3.182 1.00 89.56 89 MET A O 1
ATOM 698 N N . LEU A 1 90 ? 4.922 1.458 2.953 1.00 82.00 90 LEU A N 1
ATOM 699 C CA . LEU A 1 90 ? 6.238 1.097 2.420 1.00 82.00 90 LEU A CA 1
ATOM 700 C C . LEU A 1 90 ? 7.307 1.088 3.524 1.00 82.00 90 LEU A C 1
ATOM 702 O O . LEU A 1 90 ? 7.425 2.055 4.267 1.00 82.00 90 LEU A O 1
ATOM 706 N N . THR A 1 91 ? 8.146 0.056 3.629 1.00 78.69 91 THR A N 1
ATOM 707 C CA . THR A 1 91 ? 9.214 0.027 4.658 1.00 78.69 91 THR A CA 1
ATOM 708 C C . THR A 1 91 ? 10.601 0.413 4.153 1.00 78.69 91 THR A C 1
ATOM 710 O O . THR A 1 91 ? 11.516 0.553 4.961 1.00 78.69 91 THR A O 1
ATOM 713 N N . HIS A 1 92 ? 10.777 0.607 2.840 1.00 76.75 92 HIS A N 1
ATOM 714 C CA . HIS A 1 92 ? 12.078 0.863 2.196 1.00 76.75 92 HIS A CA 1
ATOM 715 C C . HIS A 1 92 ? 13.154 -0.189 2.527 1.00 76.75 92 HIS A C 1
ATOM 717 O O . HIS A 1 92 ? 14.348 0.113 2.563 1.00 76.75 92 HIS A O 1
ATOM 723 N N . GLY A 1 93 ? 12.735 -1.426 2.795 1.00 76.69 93 GLY A N 1
ATOM 724 C CA . GLY A 1 93 ? 13.622 -2.509 3.198 1.00 76.69 93 GLY A CA 1
ATOM 725 C C . GLY A 1 93 ? 12.877 -3.680 3.828 1.00 76.69 93 GLY A C 1
ATOM 726 O O . GLY A 1 93 ? 11.760 -3.539 4.320 1.00 76.69 93 GLY A O 1
ATOM 727 N N . ASN A 1 94 ? 13.541 -4.827 3.874 1.00 80.19 94 ASN A N 1
ATOM 728 C CA . ASN A 1 94 ? 13.025 -6.092 4.396 1.00 80.19 94 ASN A CA 1
ATOM 729 C C . ASN A 1 94 ? 13.766 -6.561 5.662 1.00 80.19 94 ASN A C 1
ATOM 731 O O . ASN A 1 94 ? 13.717 -7.739 6.021 1.00 80.19 94 ASN A O 1
ATOM 735 N N . THR A 1 95 ? 14.494 -5.672 6.336 1.00 80.50 95 THR A N 1
ATOM 736 C CA . THR A 1 95 ? 15.155 -5.956 7.619 1.00 80.50 95 THR A CA 1
ATOM 737 C C . THR A 1 95 ? 14.236 -5.677 8.809 1.00 80.50 95 THR A C 1
ATOM 739 O O . THR A 1 95 ? 13.296 -4.887 8.699 1.00 80.50 95 THR A O 1
ATOM 742 N N . PRO A 1 96 ? 14.511 -6.253 9.998 1.00 83.12 96 PRO A N 1
ATOM 743 C CA . PRO A 1 96 ? 13.798 -5.887 11.225 1.00 83.12 96 PRO A CA 1
ATOM 744 C C . PRO A 1 96 ? 13.873 -4.393 11.546 1.00 83.12 96 PRO A C 1
ATOM 746 O O . PRO A 1 96 ? 12.934 -3.839 12.109 1.00 83.12 96 PRO A O 1
ATOM 749 N N . ILE A 1 97 ? 14.968 -3.732 11.161 1.00 76.31 97 ILE A N 1
ATOM 750 C CA . ILE A 1 97 ? 15.125 -2.286 11.316 1.00 76.31 97 ILE A CA 1
ATOM 751 C C . ILE A 1 97 ? 14.126 -1.537 10.425 1.00 76.31 97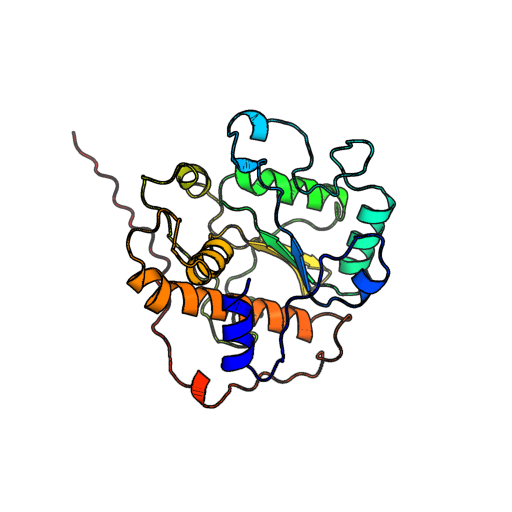 ILE A C 1
ATOM 753 O O . ILE A 1 97 ? 13.391 -0.696 10.935 1.00 76.31 97 ILE A O 1
ATOM 757 N N . ALA A 1 98 ? 14.035 -1.890 9.139 1.00 76.50 98 ALA A N 1
ATOM 758 C CA . ALA A 1 98 ? 13.081 -1.284 8.207 1.00 76.50 98 ALA A CA 1
ATOM 759 C C . ALA A 1 98 ? 11.612 -1.522 8.622 1.00 76.50 98 ALA A C 1
ATOM 761 O O . ALA A 1 98 ? 10.778 -0.619 8.563 1.00 76.50 98 ALA A O 1
ATOM 762 N N . MET A 1 99 ? 11.301 -2.722 9.124 1.00 80.94 99 MET A N 1
ATOM 763 C CA . MET A 1 99 ? 9.949 -3.105 9.555 1.00 80.94 99 MET A CA 1
ATOM 764 C C . MET A 1 99 ? 9.482 -2.447 10.857 1.00 80.94 99 MET A C 1
ATOM 766 O O . MET A 1 99 ? 8.274 -2.333 11.088 1.00 80.94 99 MET A O 1
ATOM 770 N N . ARG A 1 100 ? 10.414 -2.024 11.720 1.00 79.62 100 ARG A N 1
ATOM 771 C CA . ARG A 1 100 ? 10.124 -1.519 13.072 1.00 79.62 100 ARG A CA 1
ATOM 772 C C . ARG A 1 100 ? 9.095 -0.393 13.059 1.00 79.62 100 ARG A C 1
ATOM 774 O O . ARG A 1 100 ? 8.179 -0.378 13.880 1.00 79.62 100 ARG A O 1
ATOM 781 N N . SER A 1 101 ? 9.236 0.523 12.108 1.00 75.12 101 SER A N 1
ATOM 782 C CA . SER A 1 101 ? 8.355 1.670 11.902 1.00 75.12 101 SER A CA 1
ATOM 783 C C . SER A 1 101 ? 6.908 1.236 11.708 1.00 75.12 101 SER A C 1
ATOM 785 O O . SER A 1 101 ? 6.016 1.703 12.413 1.00 75.12 101 SER A O 1
ATOM 787 N N . ALA A 1 102 ? 6.678 0.338 10.744 1.00 82.31 102 ALA A N 1
ATOM 788 C CA . ALA A 1 102 ? 5.348 -0.153 10.409 1.00 82.31 102 ALA A CA 1
ATOM 789 C C . ALA A 1 102 ? 4.737 -0.901 11.598 1.00 82.31 102 ALA A C 1
ATOM 791 O O . ALA A 1 102 ? 3.616 -0.611 12.001 1.00 82.31 102 ALA A O 1
ATOM 792 N N . GLN A 1 103 ? 5.508 -1.782 12.241 1.00 86.12 103 GLN A N 1
ATOM 793 C CA . GLN A 1 103 ? 5.058 -2.510 13.430 1.00 86.12 103 GLN A CA 1
ATOM 794 C C . GLN A 1 103 ? 4.677 -1.577 14.584 1.00 86.12 103 GLN A C 1
ATOM 796 O O . GLN A 1 103 ? 3.701 -1.835 15.284 1.00 86.12 103 GLN A O 1
ATOM 801 N N . LYS A 1 104 ? 5.432 -0.493 14.801 1.00 80.94 104 LYS A N 1
ATOM 802 C CA . LYS A 1 104 ? 5.111 0.484 15.844 1.00 80.94 104 LYS A CA 1
ATOM 803 C C . LYS A 1 104 ? 3.778 1.176 15.568 1.00 80.94 104 LYS A C 1
ATOM 805 O O . LYS A 1 104 ? 2.944 1.182 16.464 1.00 80.94 104 LYS A O 1
ATOM 810 N N . VAL A 1 105 ? 3.572 1.686 14.353 1.00 82.12 105 VAL A N 1
ATOM 811 C CA . VAL A 1 105 ? 2.303 2.333 13.977 1.00 82.12 105 VAL A CA 1
ATOM 812 C C . VAL A 1 105 ? 1.141 1.372 14.134 1.00 82.12 105 VAL A C 1
ATOM 814 O O . VAL A 1 105 ? 0.173 1.709 14.799 1.00 82.12 105 VAL A O 1
ATOM 817 N N . LEU A 1 106 ? 1.256 0.152 13.609 1.00 89.00 106 LEU A N 1
ATOM 818 C CA . LEU A 1 106 ? 0.181 -0.835 13.695 1.00 89.00 106 LEU A CA 1
ATOM 819 C C . LEU A 1 106 ? -0.192 -1.177 15.143 1.00 89.00 106 LEU A C 1
ATOM 821 O O . LEU A 1 106 ? -1.375 -1.290 15.443 1.00 89.00 106 LEU A O 1
ATOM 825 N N . ARG A 1 107 ? 0.787 -1.264 16.055 1.00 87.69 107 ARG A N 1
ATOM 826 C CA . ARG A 1 107 ? 0.513 -1.444 17.493 1.00 87.69 107 ARG A CA 1
ATOM 827 C C . ARG A 1 107 ? -0.196 -0.251 18.132 1.00 87.69 107 ARG A C 1
ATOM 829 O O . ARG A 1 107 ? -0.894 -0.443 19.118 1.00 87.69 107 ARG A O 1
ATOM 836 N N . GLU A 1 108 ? 0.011 0.954 17.614 1.00 83.75 108 GLU A N 1
ATOM 837 C CA . GLU A 1 108 ? -0.607 2.180 18.125 1.00 83.75 108 GLU A CA 1
ATOM 838 C C . GLU A 1 108 ? -2.059 2.318 17.650 1.00 83.75 108 GLU A C 1
ATOM 840 O O . GLU A 1 108 ? -2.939 2.593 18.459 1.00 83.75 108 GLU A O 1
ATOM 845 N N . ILE A 1 109 ? -2.330 2.073 16.363 1.00 89.75 109 ILE A N 1
ATOM 846 C CA . ILE A 1 109 ? -3.664 2.302 15.778 1.00 89.75 109 ILE A CA 1
ATOM 847 C C . ILE A 1 109 ? -4.588 1.072 15.827 1.00 89.75 109 ILE A C 1
ATOM 849 O O . ILE A 1 109 ? -5.813 1.212 15.862 1.00 89.75 109 ILE A O 1
ATOM 853 N N . LEU A 1 110 ? -4.022 -0.139 15.797 1.00 93.75 110 LEU A N 1
ATOM 854 C CA . LEU A 1 110 ? -4.753 -1.404 15.635 1.00 93.75 110 LEU A CA 1
ATOM 855 C C . LEU A 1 110 ? -4.116 -2.547 16.454 1.00 93.75 110 LEU A C 1
ATOM 857 O O . LEU A 1 110 ? -3.748 -3.580 15.886 1.00 93.75 110 LEU A O 1
ATOM 861 N N . PRO A 1 111 ? -3.967 -2.397 17.784 1.00 93.25 111 PRO A N 1
ATOM 862 C CA . PRO A 1 111 ? -3.287 -3.387 18.624 1.00 93.25 111 PRO A CA 1
ATOM 863 C C . PRO A 1 111 ? -3.925 -4.784 18.592 1.00 93.25 111 PRO A C 1
ATOM 865 O O . PRO A 1 111 ? -3.240 -5.777 18.828 1.00 93.25 111 PRO A O 1
ATOM 868 N N . GLU A 1 112 ? -5.219 -4.884 18.302 1.00 95.44 112 GLU A N 1
ATOM 869 C CA . GLU A 1 112 ? -5.957 -6.145 18.260 1.00 95.44 112 GLU A CA 1
ATOM 870 C C . GLU A 1 112 ? -5.866 -6.883 16.916 1.00 95.44 112 GLU A C 1
ATOM 872 O O . GLU A 1 112 ? -6.262 -8.047 16.831 1.00 95.44 112 GLU A O 1
ATOM 877 N N . TYR A 1 113 ? -5.335 -6.240 15.871 1.00 96.69 113 TYR A N 1
ATOM 878 C CA . TYR A 1 113 ? -5.201 -6.847 14.551 1.00 96.69 113 TYR A CA 1
ATOM 879 C C . TYR A 1 113 ? -3.735 -7.198 14.260 1.00 96.69 113 TYR A C 1
ATOM 881 O O . TYR A 1 113 ? -2.929 -6.322 13.935 1.00 96.69 113 TYR A O 1
ATOM 889 N N . PRO A 1 114 ? -3.349 -8.484 14.351 1.00 95.38 114 PRO A N 1
ATOM 890 C CA . PRO A 1 114 ? -1.962 -8.876 14.156 1.00 95.38 114 PRO A CA 1
ATOM 891 C C . PRO A 1 114 ? -1.538 -8.737 12.693 1.00 95.38 114 PRO A C 1
ATOM 893 O O . PRO A 1 114 ? -2.283 -9.072 11.770 1.00 95.38 114 PRO A O 1
ATOM 896 N N . LEU A 1 115 ? -0.285 -8.332 12.495 1.00 94.81 115 LEU A N 1
ATOM 897 C CA . LEU A 1 115 ? 0.376 -8.366 11.196 1.00 94.81 115 LEU A CA 1
ATOM 898 C C . LEU A 1 115 ? 0.676 -9.824 10.802 1.00 94.81 115 LEU A C 1
ATOM 900 O O . LEU A 1 115 ? 1.330 -10.553 11.549 1.00 94.81 115 LEU A O 1
ATOM 904 N N . ARG A 1 116 ? 0.216 -10.250 9.624 1.00 95.25 116 ARG A N 1
ATOM 905 C CA . ARG A 1 116 ? 0.356 -11.620 9.098 1.00 95.25 116 ARG A CA 1
ATOM 906 C C . ARG A 1 116 ? 1.026 -11.616 7.728 1.00 95.25 116 ARG A C 1
ATOM 908 O O . ARG A 1 116 ? 1.148 -10.572 7.101 1.00 95.25 116 ARG A O 1
ATOM 915 N N . ILE A 1 117 ? 1.465 -12.780 7.256 1.00 94.06 117 ILE A N 1
ATOM 916 C CA . ILE A 1 117 ? 1.867 -12.956 5.851 1.00 94.06 117 ILE A CA 1
ATOM 917 C C . ILE A 1 117 ? 0.614 -12.888 4.976 1.00 94.06 117 ILE A C 1
ATOM 919 O O . ILE A 1 117 ? -0.402 -13.497 5.314 1.00 94.06 117 ILE A O 1
ATOM 923 N N . VAL A 1 118 ? 0.690 -12.170 3.857 1.00 95.38 118 VAL A N 1
ATOM 924 C CA . VAL A 1 118 ? -0.335 -12.253 2.811 1.00 95.38 118 VAL A CA 1
ATOM 925 C C . VAL A 1 118 ? -0.082 -13.530 2.012 1.00 95.38 118 VAL A C 1
ATOM 927 O O . VAL A 1 118 ? 1.003 -13.711 1.466 1.00 95.38 118 VAL A O 1
ATOM 930 N N . SER A 1 119 ? -1.060 -14.438 1.983 1.00 94.06 119 SER A N 1
ATOM 931 C CA . SER A 1 119 ? -0.950 -15.697 1.231 1.00 94.06 119 SER A CA 1
ATOM 932 C C . SER A 1 119 ? -0.673 -15.424 -0.245 1.00 94.06 119 SER A C 1
ATOM 934 O O . SER A 1 119 ? -1.336 -14.567 -0.817 1.00 94.06 119 SER A O 1
ATOM 936 N N . ASN A 1 120 ? 0.214 -16.191 -0.887 1.00 90.81 120 ASN A N 1
ATOM 937 C CA . ASN A 1 120 ? 0.478 -16.076 -2.330 1.00 90.81 120 ASN A CA 1
ATOM 938 C C . ASN A 1 120 ? -0.780 -16.287 -3.190 1.00 90.81 120 ASN A C 1
ATOM 940 O O . ASN A 1 120 ? -0.834 -15.804 -4.317 1.00 90.81 120 ASN A O 1
ATOM 944 N N . ASP A 1 121 ? -1.797 -16.961 -2.648 1.00 92.25 121 ASP A N 1
ATOM 945 C CA . ASP A 1 121 ? -3.080 -17.167 -3.316 1.00 92.25 121 ASP A CA 1
ATOM 946 C C . ASP A 1 121 ? -4.101 -16.048 -3.071 1.00 92.25 121 ASP A C 1
ATOM 948 O O . ASP A 1 121 ? -5.200 -16.091 -3.632 1.00 92.25 121 ASP A O 1
ATOM 952 N N . HIS A 1 122 ? -3.760 -15.041 -2.265 1.00 95.75 122 HIS A N 1
ATOM 953 C CA . HIS A 1 122 ? -4.654 -13.936 -1.948 1.00 95.75 122 HIS A CA 1
ATOM 954 C C . HIS A 1 122 ? -5.086 -13.188 -3.214 1.00 95.75 122 HIS A C 1
ATOM 956 O O . HIS A 1 122 ? -4.300 -12.957 -4.138 1.00 95.75 122 HIS A O 1
ATOM 962 N N . GLU A 1 123 ? -6.349 -12.771 -3.253 1.00 94.94 123 GLU A N 1
ATOM 963 C CA . GLU A 1 123 ? -6.953 -12.183 -4.449 1.00 94.94 123 GLU A CA 1
ATOM 964 C C . GLU A 1 123 ? -6.297 -10.869 -4.891 1.00 94.94 123 GLU A C 1
ATOM 966 O O . GLU A 1 123 ? -6.323 -10.549 -6.075 1.00 94.94 123 GLU A O 1
ATOM 971 N N . ILE A 1 124 ? -5.609 -10.172 -3.978 1.00 95.25 124 ILE A N 1
ATOM 972 C CA . ILE A 1 124 ? -4.788 -8.985 -4.277 1.00 95.25 124 ILE A CA 1
ATOM 973 C C . ILE A 1 124 ? -3.736 -9.228 -5.369 1.00 95.25 124 ILE A C 1
ATOM 975 O O . ILE A 1 124 ? -3.296 -8.286 -6.011 1.00 95.25 124 ILE A O 1
ATOM 979 N N . TYR A 1 125 ? -3.319 -10.471 -5.621 1.00 93.94 125 TYR A N 1
ATOM 980 C CA . TYR A 1 125 ? -2.389 -10.791 -6.710 1.00 93.94 125 TYR A CA 1
ATOM 981 C C . TYR A 1 125 ? -3.086 -11.055 -8.046 1.00 93.94 125 TYR A C 1
ATOM 983 O O . TYR A 1 125 ? -2.418 -11.185 -9.067 1.00 93.94 125 TYR A O 1
ATOM 991 N N . ARG A 1 126 ? -4.419 -11.098 -8.063 1.00 93.31 126 ARG A N 1
ATOM 992 C CA . ARG A 1 126 ? -5.246 -11.399 -9.238 1.00 93.31 126 ARG A CA 1
ATOM 993 C C . ARG A 1 126 ? -6.420 -10.433 -9.444 1.00 93.31 126 ARG A C 1
ATOM 995 O O . ARG A 1 126 ? -7.270 -10.704 -10.284 1.00 93.31 126 ARG A O 1
ATOM 1002 N N . SER A 1 127 ? -6.459 -9.300 -8.734 1.00 92.00 127 SER A N 1
ATOM 1003 C CA . SER A 1 127 ? -7.568 -8.333 -8.816 1.00 92.00 127 SER A CA 1
ATOM 1004 C C . SER A 1 127 ? -7.689 -7.619 -10.170 1.00 92.00 127 SER A C 1
ATOM 1006 O O . SER A 1 127 ? -8.763 -7.121 -10.484 1.00 92.00 127 SER A O 1
ATOM 1008 N N . PHE A 1 128 ? -6.628 -7.557 -10.984 1.00 93.19 128 PHE A N 1
ATOM 1009 C CA . PHE A 1 128 ? -6.686 -7.009 -12.351 1.00 93.19 128 PHE A CA 1
ATOM 1010 C C . PHE A 1 128 ? -5.799 -7.801 -13.328 1.00 93.19 128 PHE A C 1
ATOM 1012 O O . PHE A 1 128 ? -6.260 -8.340 -14.335 1.00 93.19 128 PHE A O 1
ATOM 1019 N N . PHE A 1 129 ? -4.512 -7.922 -13.015 1.00 91.81 129 PHE A N 1
ATOM 1020 C CA . PHE A 1 129 ? -3.561 -8.832 -13.643 1.00 91.81 129 PHE A CA 1
ATOM 1021 C C . PHE A 1 129 ? -3.486 -10.132 -12.852 1.00 91.81 129 PHE A C 1
ATOM 1023 O O . PHE A 1 129 ? -3.406 -10.092 -11.631 1.00 91.81 129 PHE A O 1
ATOM 1030 N N . SER A 1 130 ? -3.430 -11.273 -13.539 1.00 91.12 130 SER A N 1
ATOM 1031 C CA . SER A 1 130 ? -3.220 -12.577 -12.903 1.00 91.12 130 SER A CA 1
ATOM 1032 C C . SER A 1 130 ? -1.734 -12.792 -12.603 1.00 91.12 130 SER A C 1
ATOM 1034 O O . SER A 1 130 ? -0.985 -13.216 -13.484 1.00 91.12 130 SER A O 1
ATOM 1036 N N . LEU A 1 131 ? -1.305 -12.490 -11.378 1.00 89.31 131 LEU A N 1
ATOM 1037 C CA . LEU A 1 131 ? 0.045 -12.764 -10.881 1.00 89.31 131 LEU A CA 1
ATOM 1038 C C . LEU A 1 131 ? 0.040 -14.052 -10.044 1.00 89.31 131 LEU A C 1
ATOM 1040 O O . LEU A 1 131 ? -0.941 -14.363 -9.374 1.00 89.31 131 LEU A O 1
ATOM 1044 N N . GLY A 1 132 ? 1.147 -14.797 -10.063 1.00 84.50 132 GLY A N 1
ATOM 1045 C CA . GLY A 1 132 ? 1.316 -16.032 -9.280 1.00 84.50 132 GLY A CA 1
ATOM 1046 C C . GLY A 1 132 ? 1.687 -15.815 -7.805 1.00 84.50 132 GLY A C 1
ATOM 1047 O O . GLY A 1 132 ? 2.180 -16.741 -7.168 1.00 84.50 132 GLY A O 1
ATOM 1048 N N . GLY A 1 133 ? 1.534 -14.593 -7.291 1.00 87.00 133 GLY A N 1
ATOM 1049 C CA . GLY A 1 133 ? 1.980 -14.174 -5.961 1.00 87.00 133 GLY A CA 1
ATOM 1050 C C . GLY A 1 133 ? 2.689 -12.813 -5.984 1.00 87.00 133 GLY A C 1
ATOM 1051 O O . GLY A 1 133 ? 2.610 -12.098 -6.991 1.00 87.00 133 GLY A O 1
ATOM 1052 N N . PRO A 1 134 ? 3.386 -12.437 -4.895 1.00 87.31 134 PRO A N 1
ATOM 1053 C CA . PRO A 1 134 ? 4.140 -11.190 -4.834 1.00 87.31 134 PRO A CA 1
ATOM 1054 C C . PRO A 1 134 ? 5.323 -11.221 -5.808 1.00 87.31 134 PRO A C 1
ATOM 1056 O O . PRO A 1 134 ? 6.142 -12.142 -5.784 1.00 87.31 134 PRO A O 1
ATOM 1059 N N . LEU A 1 135 ? 5.438 -10.191 -6.643 1.00 86.50 135 LEU A N 1
ATOM 1060 C CA . LEU A 1 135 ? 6.623 -9.962 -7.458 1.00 86.50 135 LEU A CA 1
ATOM 1061 C C . LEU A 1 135 ? 7.735 -9.396 -6.586 1.00 86.50 135 LEU A C 1
ATOM 1063 O O . LEU A 1 135 ? 7.496 -8.617 -5.659 1.00 86.50 135 LEU A O 1
ATOM 1067 N N . ARG A 1 136 ? 8.964 -9.789 -6.916 1.00 78.00 136 ARG A N 1
ATOM 1068 C CA . ARG A 1 136 ? 10.160 -9.309 -6.240 1.00 78.00 136 ARG A CA 1
ATOM 1069 C C . ARG A 1 136 ? 10.972 -8.418 -7.139 1.00 78.00 136 ARG A C 1
ATOM 1071 O O . ARG A 1 136 ? 11.068 -8.603 -8.349 1.00 78.00 136 ARG A O 1
ATOM 1078 N N . PHE A 1 137 ? 11.605 -7.472 -6.474 1.00 76.88 137 PHE A N 1
ATOM 1079 C CA . PHE A 1 137 ? 12.325 -6.388 -7.095 1.00 76.88 137 PHE A CA 1
ATOM 1080 C C . PHE A 1 137 ? 13.745 -6.401 -6.504 1.00 76.88 137 PHE A C 1
ATOM 1082 O O . PHE A 1 137 ? 14.046 -5.607 -5.608 1.00 76.88 137 PHE A O 1
ATOM 1089 N N . PRO A 1 138 ? 14.624 -7.315 -6.974 1.00 62.75 138 PRO A N 1
ATOM 1090 C CA . PRO A 1 138 ? 16.012 -7.394 -6.530 1.00 62.75 138 PRO A CA 1
ATOM 1091 C C . PRO A 1 138 ? 16.793 -6.237 -7.155 1.00 62.75 138 PRO A C 1
ATOM 1093 O O . PRO A 1 138 ? 17.219 -6.313 -8.305 1.00 62.75 138 PRO A O 1
ATOM 1096 N N . LEU A 1 139 ? 16.900 -5.124 -6.433 1.00 60.12 139 LEU A N 1
ATOM 1097 C CA . LEU A 1 139 ? 17.216 -3.846 -7.075 1.00 60.12 139 LEU A CA 1
ATOM 1098 C C . LEU A 1 139 ? 18.458 -3.124 -6.652 1.00 60.12 139 LEU A C 1
ATOM 1100 O O . LEU A 1 139 ? 18.713 -2.035 -7.161 1.00 60.12 139 LEU A O 1
ATOM 1104 N N . ARG A 1 140 ? 19.230 -3.676 -5.735 1.00 55.84 140 ARG A N 1
ATOM 1105 C CA . ARG A 1 140 ? 20.417 -2.974 -5.290 1.00 55.84 140 ARG A CA 1
ATOM 1106 C C . ARG A 1 140 ? 21.580 -3.930 -5.383 1.00 55.84 140 ARG A C 1
ATOM 1108 O O . ARG A 1 140 ? 21.551 -5.003 -4.798 1.00 55.84 140 ARG A O 1
ATOM 1115 N N . GLU A 1 141 ? 22.531 -3.550 -6.221 1.00 53.78 141 GLU A N 1
ATOM 1116 C CA . GLU A 1 141 ? 23.889 -4.057 -6.143 1.00 53.78 141 GLU A CA 1
ATOM 1117 C C . GLU A 1 141 ? 24.505 -3.557 -4.825 1.00 53.78 141 GLU A C 1
ATOM 1119 O O . GLU A 1 141 ? 23.981 -2.650 -4.164 1.00 53.78 141 GLU A O 1
ATOM 1124 N N . ASP A 1 142 ? 25.619 -4.160 -4.439 1.00 51.94 142 ASP A N 1
ATOM 1125 C CA . ASP A 1 142 ? 26.388 -3.878 -3.222 1.00 51.94 142 ASP A CA 1
ATOM 1126 C C . ASP A 1 142 ? 26.848 -2.412 -3.062 1.00 51.94 142 ASP A C 1
ATOM 1128 O O . ASP A 1 142 ? 27.320 -2.022 -1.994 1.00 51.94 142 ASP A O 1
ATOM 1132 N N . THR A 1 143 ? 26.661 -1.575 -4.083 1.00 49.62 143 THR A N 1
ATOM 1133 C CA . THR A 1 143 ? 27.113 -0.180 -4.156 1.00 49.62 143 THR A CA 1
ATOM 1134 C C . THR A 1 143 ? 26.173 0.851 -3.515 1.00 49.62 143 THR A C 1
ATOM 1136 O O . THR A 1 143 ? 26.566 2.003 -3.325 1.00 49.62 143 THR A O 1
ATOM 1139 N N . CYS A 1 144 ? 24.934 0.493 -3.151 1.00 56.06 144 CYS A N 1
ATOM 1140 C CA . CYS A 1 144 ? 23.994 1.439 -2.536 1.00 56.06 144 CYS A CA 1
ATOM 1141 C C . CYS A 1 144 ? 24.083 1.423 -1.000 1.00 56.06 144 CYS A C 1
ATOM 1143 O O . CYS A 1 144 ? 23.917 0.377 -0.382 1.00 56.06 144 CYS A O 1
ATOM 1145 N N . ALA A 1 145 ? 24.210 2.590 -0.354 1.00 55.34 145 ALA A N 1
ATOM 1146 C CA . ALA A 1 145 ? 24.224 2.703 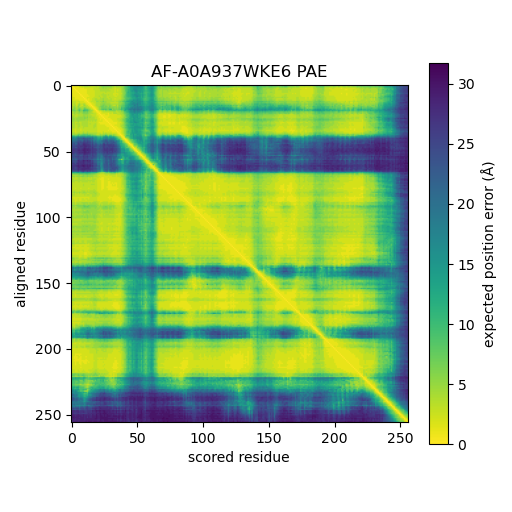1.115 1.00 55.34 145 ALA A CA 1
ATOM 1147 C C . ALA A 1 145 ? 22.980 2.093 1.803 1.00 55.34 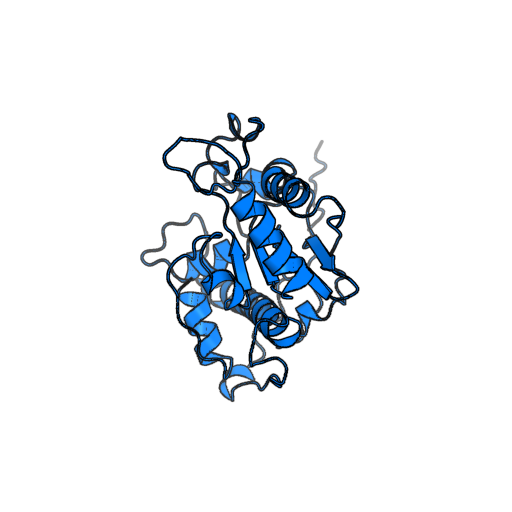145 ALA A C 1
ATOM 1149 O O . ALA A 1 145 ? 23.054 1.650 2.947 1.00 55.34 145 ALA A O 1
ATOM 1150 N N . ALA A 1 146 ? 21.844 2.029 1.099 1.00 61.91 146 ALA A N 1
ATOM 1151 C CA . ALA A 1 146 ? 20.614 1.405 1.583 1.00 61.91 146 ALA A CA 1
ATOM 1152 C C . ALA A 1 146 ? 20.525 -0.109 1.298 1.00 61.91 146 ALA A C 1
ATOM 1154 O O . ALA A 1 146 ? 19.568 -0.741 1.735 1.00 61.91 146 ALA A O 1
ATOM 1155 N N . TYR A 1 147 ? 21.488 -0.711 0.586 1.00 66.81 147 TYR A N 1
ATOM 1156 C CA . TYR A 1 147 ? 21.490 -2.135 0.214 1.00 66.81 147 TYR A CA 1
ATOM 1157 C C . TYR A 1 147 ? 21.329 -3.061 1.426 1.00 66.81 147 TYR A C 1
ATOM 1159 O O . TYR A 1 147 ? 20.540 -4.002 1.389 1.00 66.81 147 TYR A O 1
ATOM 1167 N N . SER A 1 148 ? 21.986 -2.738 2.542 1.00 69.38 148 SER A N 1
ATOM 1168 C CA . SER A 1 148 ? 21.912 -3.514 3.786 1.00 69.38 148 SER A CA 1
ATOM 1169 C C . SER A 1 148 ? 20.494 -3.625 4.362 1.00 69.38 148 SER A C 1
ATOM 1171 O O . SER A 1 148 ? 20.169 -4.635 4.983 1.00 69.38 148 SER A O 1
ATOM 1173 N N . LEU A 1 149 ? 19.613 -2.645 4.112 1.00 71.38 149 LEU A N 1
ATOM 1174 C CA . LEU A 1 149 ? 18.211 -2.682 4.546 1.00 71.38 149 LEU A CA 1
ATOM 1175 C C . LEU A 1 149 ? 17.358 -3.678 3.746 1.00 71.38 149 LEU A C 1
ATOM 1177 O O . LEU A 1 149 ? 16.242 -3.973 4.178 1.00 71.38 149 LEU A O 1
ATOM 1181 N N . HIS A 1 150 ? 17.883 -4.205 2.636 1.00 74.81 150 HIS A N 1
ATOM 1182 C CA . HIS A 1 150 ? 17.236 -5.182 1.756 1.00 74.81 150 HIS A CA 1
ATOM 1183 C C . HIS A 1 150 ? 17.804 -6.613 1.892 1.00 74.81 150 HIS A C 1
ATOM 1185 O O . HIS A 1 150 ? 17.384 -7.514 1.166 1.00 74.81 150 HIS A O 1
ATOM 1191 N N . LEU A 1 151 ? 18.721 -6.844 2.840 1.00 77.06 151 LEU A N 1
ATOM 1192 C CA . LEU A 1 151 ? 19.305 -8.161 3.151 1.00 77.06 151 LEU A CA 1
ATOM 1193 C C . LEU A 1 151 ? 18.640 -8.852 4.352 1.00 77.06 151 LEU A C 1
ATOM 1195 O O . LEU A 1 151 ? 19.253 -9.648 5.062 1.00 77.06 151 LEU A O 1
ATOM 1199 N N . GLY A 1 152 ? 17.396 -8.495 4.635 1.00 76.12 152 GLY A N 1
ATOM 1200 C CA . GLY A 1 152 ? 16.647 -8.986 5.774 1.00 76.12 152 GLY A CA 1
ATOM 1201 C C . GLY A 1 152 ? 15.759 -10.198 5.481 1.00 76.12 152 GLY A C 1
ATOM 1202 O O . GLY A 1 152 ? 15.613 -10.630 4.339 1.00 76.12 152 GLY A O 1
ATOM 1203 N N . PRO A 1 153 ? 15.146 -10.765 6.533 1.00 80.75 153 PRO A N 1
ATOM 1204 C CA . PRO A 1 153 ? 14.392 -12.010 6.448 1.00 80.75 153 PRO A CA 1
ATOM 1205 C C . PRO A 1 153 ? 12.962 -11.832 5.911 1.00 80.75 153 PRO A C 1
ATOM 1207 O O . PRO A 1 153 ? 12.278 -12.827 5.685 1.00 80.75 153 PRO A O 1
ATOM 1210 N N . TYR A 1 154 ? 12.469 -10.599 5.747 1.00 80.69 154 TYR A N 1
ATOM 1211 C CA . TYR A 1 154 ? 11.082 -10.345 5.350 1.00 80.69 154 TYR A CA 1
ATOM 1212 C C . TYR A 1 154 ? 10.910 -10.423 3.831 1.00 80.69 154 TYR A C 1
ATOM 1214 O O . TYR A 1 154 ? 10.903 -9.415 3.136 1.00 80.69 154 TYR A O 1
ATOM 1222 N N . SER A 1 155 ? 10.769 -11.639 3.314 1.00 78.00 155 SER A N 1
ATOM 1223 C CA . SER A 1 155 ? 10.688 -11.885 1.870 1.00 78.00 155 SER A CA 1
ATOM 1224 C C . SER A 1 155 ? 9.254 -11.911 1.313 1.00 78.00 155 SER A C 1
ATOM 1226 O O . SER A 1 155 ? 9.037 -12.092 0.113 1.00 78.00 155 SER A O 1
ATOM 1228 N N . GLU A 1 156 ? 8.259 -11.772 2.189 1.00 85.25 156 GLU A N 1
ATOM 1229 C CA . GLU A 1 156 ? 6.839 -11.770 1.843 1.00 85.25 156 GLU A CA 1
ATOM 1230 C C . GLU A 1 156 ? 6.188 -10.459 2.259 1.00 85.25 156 GLU A C 1
ATOM 1232 O O . GLU A 1 156 ? 6.465 -9.931 3.343 1.00 85.25 156 GLU A O 1
ATOM 1237 N N . LEU A 1 157 ? 5.217 -10.028 1.454 1.00 90.81 157 LEU A N 1
ATOM 1238 C CA . LEU A 1 157 ? 4.311 -8.960 1.838 1.00 90.81 157 LEU A CA 1
ATOM 1239 C C . LEU A 1 157 ? 3.575 -9.331 3.126 1.00 90.81 157 LEU A C 1
ATOM 1241 O O . LEU A 1 157 ? 3.111 -10.464 3.314 1.00 90.81 157 LEU A O 1
ATOM 1245 N N . LYS A 1 158 ? 3.463 -8.355 4.024 1.00 94.38 158 LYS A N 1
ATOM 1246 C CA . LYS A 1 158 ? 2.722 -8.511 5.273 1.00 94.38 158 LYS A CA 1
ATOM 1247 C C . LYS A 1 158 ? 1.424 -7.726 5.204 1.00 94.38 158 LYS A C 1
ATOM 1249 O O . LYS A 1 158 ? 1.325 -6.745 4.477 1.00 94.38 158 LYS A O 1
ATOM 1254 N N . GLY A 1 159 ? 0.427 -8.143 5.966 1.00 96.12 159 GLY A N 1
ATOM 1255 C CA . GLY A 1 159 ? -0.881 -7.519 5.934 1.00 96.12 159 GLY A CA 1
ATOM 1256 C C . GLY A 1 159 ? -1.636 -7.596 7.247 1.00 96.12 159 GLY A C 1
ATOM 1257 O O . GLY A 1 159 ? -1.389 -8.473 8.077 1.00 96.12 159 GLY A O 1
ATOM 1258 N N . VAL A 1 160 ? -2.560 -6.658 7.417 1.00 97.81 160 VAL A N 1
ATOM 1259 C CA . VAL A 1 160 ? -3.540 -6.646 8.503 1.00 97.81 160 VAL A CA 1
ATOM 1260 C C . VAL A 1 160 ? -4.914 -6.905 7.907 1.00 97.81 160 VAL A C 1
ATOM 1262 O O . VAL A 1 160 ? -5.310 -6.244 6.946 1.00 97.81 160 VAL A O 1
ATOM 1265 N N . PHE A 1 161 ? -5.629 -7.869 8.481 1.00 97.88 161 PHE A N 1
ATOM 1266 C CA . PHE A 1 161 ? -6.930 -8.323 8.003 1.00 97.88 161 PHE A CA 1
ATOM 1267 C C . PHE A 1 161 ? -8.030 -7.892 8.973 1.00 97.88 161 PHE A C 1
ATOM 1269 O O . PHE A 1 161 ? -7.914 -8.135 10.173 1.00 97.88 161 PHE A O 1
ATOM 1276 N N . VAL A 1 162 ? -9.091 -7.273 8.451 1.00 96.62 162 VAL A N 1
ATOM 1277 C CA . VAL A 1 162 ? -10.319 -6.949 9.191 1.00 96.62 162 VAL A CA 1
ATOM 1278 C C . VAL A 1 162 ? -11.405 -7.896 8.687 1.00 96.62 162 VAL A C 1
ATOM 1280 O O . VAL A 1 162 ? -11.920 -7.723 7.583 1.00 96.62 162 VAL A O 1
ATOM 1283 N N . GLY A 1 163 ? -11.701 -8.937 9.471 1.00 93.88 163 GLY A N 1
ATOM 1284 C CA . GLY A 1 163 ? -12.408 -10.113 8.956 1.00 93.88 163 GLY A CA 1
ATOM 1285 C C . GLY A 1 163 ? -11.554 -10.827 7.903 1.00 93.88 163 GLY A C 1
ATOM 1286 O O . GLY A 1 163 ? -10.353 -11.005 8.112 1.00 93.88 163 GLY A O 1
ATOM 1287 N N . ASP A 1 164 ? -12.154 -11.168 6.764 1.00 92.94 164 ASP A N 1
ATOM 1288 C CA . ASP A 1 164 ? -11.455 -11.802 5.634 1.00 92.94 164 ASP A CA 1
ATOM 1289 C C . ASP A 1 164 ? -10.802 -10.790 4.678 1.00 92.94 164 ASP A C 1
ATOM 1291 O O . ASP A 1 164 ? -10.016 -11.158 3.807 1.00 92.94 164 ASP A O 1
ATOM 1295 N N . ARG A 1 165 ? -11.079 -9.493 4.854 1.00 95.81 165 ARG A N 1
ATOM 1296 C CA . ARG A 1 165 ? -10.562 -8.432 3.989 1.00 95.81 165 ARG A CA 1
ATOM 1297 C C . ARG A 1 165 ? -9.176 -7.986 4.440 1.00 95.81 165 ARG A C 1
ATOM 1299 O O . ARG A 1 165 ? -9.004 -7.490 5.556 1.00 95.81 165 ARG A O 1
ATOM 1306 N N . LEU A 1 166 ? -8.202 -8.037 3.536 1.00 97.94 166 LEU A N 1
ATOM 1307 C CA . LEU A 1 166 ? -6.928 -7.335 3.702 1.00 97.94 166 LEU A CA 1
ATOM 1308 C C . LEU A 1 166 ? -7.176 -5.817 3.731 1.00 97.94 166 LEU A C 1
ATOM 1310 O O . LEU A 1 166 ? -7.644 -5.249 2.748 1.00 97.94 166 LEU A O 1
ATOM 1314 N N . ALA A 1 167 ? -6.885 -5.167 4.855 1.00 97.50 167 ALA A N 1
ATOM 1315 C CA . ALA A 1 167 ? -7.149 -3.743 5.073 1.00 97.50 167 ALA A CA 1
ATOM 1316 C C . ALA A 1 167 ? -5.869 -2.892 5.062 1.00 97.50 167 ALA A C 1
ATOM 1318 O O . ALA A 1 167 ? -5.910 -1.703 4.746 1.00 97.50 167 ALA A O 1
ATOM 1319 N N . ILE A 1 168 ? -4.726 -3.497 5.389 1.00 97.06 168 ILE A N 1
ATOM 1320 C CA . ILE A 1 168 ? -3.415 -2.846 5.317 1.00 97.06 168 ILE A CA 1
ATOM 1321 C C . ILE A 1 168 ? -2.450 -3.789 4.628 1.00 97.06 168 ILE A C 1
ATOM 1323 O O . ILE A 1 168 ? -2.346 -4.944 5.036 1.00 97.06 168 ILE A O 1
ATOM 1327 N N . LEU A 1 169 ? -1.710 -3.285 3.647 1.00 96.25 169 LEU A N 1
ATOM 1328 C CA . LEU A 1 169 ? -0.584 -3.970 3.032 1.00 96.25 169 LEU A CA 1
ATOM 1329 C C . LEU A 1 169 ? 0.712 -3.273 3.438 1.00 96.25 169 LEU A C 1
ATOM 1331 O O . LEU A 1 169 ? 0.870 -2.077 3.216 1.00 96.25 169 LEU A O 1
ATOM 1335 N N . VAL A 1 170 ? 1.639 -4.029 4.012 1.00 92.56 170 VAL A N 1
ATOM 1336 C CA . VAL A 1 170 ? 2.999 -3.580 4.302 1.00 92.56 170 VAL A CA 1
ATOM 1337 C C . VAL A 1 170 ? 3.922 -4.150 3.230 1.00 92.56 170 VAL A C 1
ATOM 1339 O O . VAL A 1 170 ? 4.177 -5.358 3.188 1.00 92.56 170 VAL A O 1
ATOM 1342 N N . ASP A 1 171 ? 4.393 -3.263 2.361 1.00 89.19 171 ASP A N 1
ATOM 1343 C CA . ASP A 1 171 ? 5.368 -3.540 1.319 1.00 89.19 171 ASP A CA 1
ATOM 1344 C C . ASP A 1 171 ? 6.778 -3.577 1.897 1.00 89.19 171 ASP A C 1
ATOM 1346 O O . ASP A 1 171 ? 7.379 -2.545 2.209 1.00 89.19 171 ASP A O 1
ATOM 1350 N N . THR A 1 172 ? 7.275 -4.804 2.040 1.00 79.56 172 THR A N 1
ATOM 1351 C CA . THR A 1 172 ? 8.641 -5.119 2.464 1.00 79.56 172 THR A CA 1
ATOM 1352 C C . THR A 1 172 ? 9.630 -5.111 1.301 1.00 79.56 172 THR A C 1
ATOM 1354 O O . THR A 1 172 ? 10.835 -5.241 1.514 1.00 79.56 172 THR A O 1
ATOM 1357 N N . GLU A 1 173 ? 9.137 -4.973 0.072 1.00 72.12 173 GLU A N 1
ATOM 1358 C CA . GLU A 1 173 ? 9.909 -5.050 -1.158 1.00 72.12 173 GLU A CA 1
ATOM 1359 C C . GLU A 1 173 ? 10.225 -3.649 -1.710 1.00 72.12 173 GLU A C 1
ATOM 1361 O O . GLU A 1 173 ? 9.763 -2.612 -1.235 1.00 72.12 173 GLU A O 1
ATOM 1366 N N . SER A 1 174 ? 11.071 -3.598 -2.739 1.00 74.62 174 SER A N 1
ATOM 1367 C CA . SER A 1 174 ? 11.529 -2.341 -3.353 1.00 74.62 174 SER A CA 1
ATOM 1368 C C . SER A 1 174 ? 10.582 -1.811 -4.440 1.00 74.62 174 SER A C 1
ATOM 1370 O O . SER A 1 174 ? 11.027 -1.097 -5.340 1.00 74.62 174 SER A O 1
ATOM 1372 N N . MET A 1 175 ? 9.293 -2.167 -4.415 1.00 81.81 175 MET A N 1
ATOM 1373 C CA . MET A 1 175 ? 8.388 -1.899 -5.539 1.00 81.81 175 MET A CA 1
ATOM 1374 C C . MET A 1 175 ? 8.195 -0.397 -5.784 1.00 81.81 175 MET A C 1
ATOM 1376 O O . MET A 1 175 ? 8.295 0.059 -6.922 1.00 81.81 175 MET A O 1
ATOM 1380 N N . MET A 1 176 ? 7.983 0.399 -4.732 1.00 81.00 176 MET A N 1
ATOM 1381 C CA . MET A 1 176 ? 7.837 1.853 -4.896 1.00 81.00 176 MET A CA 1
ATOM 1382 C C . MET A 1 176 ? 9.116 2.508 -5.430 1.00 81.00 176 MET A C 1
ATOM 1384 O O . MET A 1 176 ? 9.068 3.365 -6.307 1.00 81.00 176 MET A O 1
ATOM 1388 N N . HIS A 1 177 ? 10.278 2.038 -4.969 1.00 78.00 177 HIS A N 1
ATOM 1389 C CA . HIS A 1 177 ? 11.572 2.538 -5.426 1.00 78.00 177 HIS A CA 1
ATOM 1390 C C . HIS A 1 177 ? 11.785 2.361 -6.929 1.00 78.00 177 HIS A C 1
ATOM 1392 O O . HIS A 1 177 ? 12.418 3.213 -7.552 1.00 78.00 177 HIS A O 1
ATOM 1398 N N . ILE A 1 178 ? 11.239 1.291 -7.508 1.00 82.19 178 ILE A N 1
ATOM 1399 C CA . ILE A 1 178 ? 11.215 1.082 -8.956 1.00 82.19 178 ILE A CA 1
ATOM 1400 C C . ILE A 1 178 ? 10.376 2.128 -9.667 1.00 82.19 178 ILE A C 1
ATOM 1402 O O . ILE A 1 178 ? 10.826 2.721 -10.647 1.00 82.19 178 ILE A O 1
ATOM 1406 N N . LEU A 1 179 ? 9.157 2.346 -9.180 1.00 85.50 179 LEU A N 1
ATOM 1407 C CA . LEU A 1 179 ? 8.213 3.264 -9.807 1.00 85.50 179 LEU A CA 1
ATOM 1408 C C . LEU A 1 179 ? 8.724 4.705 -9.749 1.00 85.50 179 LEU A C 1
ATOM 1410 O O . LEU A 1 179 ? 8.571 5.450 -10.718 1.00 85.50 179 LEU A O 1
ATOM 1414 N N . ASP A 1 180 ? 9.370 5.081 -8.647 1.00 79.50 180 ASP A N 1
ATOM 1415 C CA . ASP A 1 180 ? 10.010 6.385 -8.508 1.00 79.50 180 ASP A CA 1
ATOM 1416 C C . ASP A 1 180 ? 11.237 6.514 -9.408 1.00 79.50 180 ASP A C 1
ATOM 1418 O O . ASP A 1 180 ? 11.389 7.529 -10.083 1.00 79.50 180 ASP A O 1
ATOM 1422 N N . ALA A 1 181 ? 12.084 5.485 -9.478 1.00 79.06 181 ALA A N 1
ATOM 1423 C CA . ALA A 1 181 ? 13.257 5.485 -10.349 1.00 79.06 181 ALA A CA 1
ATOM 1424 C C . ALA A 1 181 ? 12.880 5.653 -11.825 1.00 79.06 181 ALA A C 1
ATOM 1426 O O . ALA A 1 181 ? 13.508 6.432 -12.538 1.00 79.06 181 ALA A O 1
ATOM 1427 N N . ALA A 1 182 ? 11.819 4.975 -12.266 1.00 83.00 182 ALA A N 1
ATOM 1428 C CA . ALA A 1 182 ? 11.295 5.079 -13.624 1.00 83.00 182 ALA A CA 1
ATOM 1429 C C . ALA A 1 182 ? 10.681 6.455 -13.943 1.00 83.00 182 ALA A C 1
ATOM 1431 O O . ALA A 1 182 ? 10.481 6.785 -15.110 1.00 83.00 182 ALA A O 1
ATOM 1432 N N . ALA A 1 183 ? 10.365 7.260 -12.922 1.00 82.00 183 ALA A N 1
ATOM 1433 C CA . ALA A 1 183 ? 9.851 8.618 -13.082 1.00 82.00 183 ALA A CA 1
ATOM 1434 C C . ALA A 1 183 ? 10.944 9.704 -13.027 1.00 82.00 183 ALA A C 1
ATOM 1436 O O . ALA A 1 183 ? 10.658 10.859 -13.349 1.00 82.00 183 ALA A O 1
ATOM 1437 N N . GLN A 1 184 ? 12.167 9.376 -12.597 1.00 73.00 184 GLN A N 1
ATOM 1438 C CA . GLN A 1 184 ? 13.255 10.343 -12.428 1.00 73.00 184 GLN A CA 1
ATOM 1439 C C . GLN A 1 184 ? 13.981 10.634 -13.747 1.00 73.00 184 GLN A C 1
ATOM 1441 O O . GLN A 1 184 ? 14.499 9.727 -14.397 1.00 73.00 184 GLN A O 1
ATOM 1446 N N . HIS A 1 185 ? 14.094 11.922 -14.094 1.00 62.91 185 HIS A N 1
ATOM 1447 C CA . HIS A 1 185 ? 14.880 12.407 -15.231 1.00 62.91 185 HIS A CA 1
ATOM 1448 C C . HIS A 1 185 ? 15.603 13.734 -14.891 1.00 62.91 185 HIS A C 1
ATOM 1450 O O . HIS A 1 185 ? 14.922 14.713 -14.586 1.00 62.91 185 HIS A O 1
ATOM 1456 N N . PRO A 1 186 ? 16.952 13.809 -14.976 1.00 61.94 186 PRO A N 1
ATOM 1457 C CA . PRO A 1 186 ? 17.864 12.689 -15.179 1.00 61.94 186 PRO A CA 1
ATOM 1458 C C . PRO A 1 186 ? 17.805 11.728 -13.992 1.00 61.94 186 PRO A C 1
ATOM 1460 O O . PRO A 1 186 ? 17.483 12.092 -12.864 1.00 61.94 186 PRO A O 1
ATOM 1463 N N . PHE A 1 187 ? 18.092 10.476 -14.282 1.00 60.47 187 PHE A N 1
ATOM 1464 C CA . PHE A 1 187 ? 18.093 9.409 -13.308 1.00 60.47 187 PHE A CA 1
ATOM 1465 C C . PHE A 1 187 ? 19.287 9.565 -12.343 1.00 60.47 187 PHE A C 1
ATOM 1467 O O . PHE A 1 187 ? 20.430 9.658 -12.789 1.00 60.47 187 PHE A O 1
ATOM 1474 N N . THR A 1 188 ? 19.032 9.623 -11.031 1.00 57.22 188 THR A N 1
ATOM 1475 C CA . THR A 1 188 ? 20.064 9.860 -9.994 1.00 57.22 188 THR A CA 1
ATOM 1476 C C . THR A 1 188 ? 20.225 8.697 -9.008 1.00 57.22 188 THR A C 1
ATOM 1478 O O . THR A 1 188 ? 20.960 8.806 -8.027 1.00 57.22 188 THR A O 1
ATOM 1481 N N . GLY A 1 189 ? 19.558 7.566 -9.255 1.00 56.22 189 GLY A N 1
ATOM 1482 C CA . GLY A 1 189 ? 19.645 6.369 -8.418 1.00 56.22 189 GLY A CA 1
ATOM 1483 C C . GLY A 1 189 ? 20.818 5.457 -8.789 1.00 56.22 189 GLY A C 1
ATOM 1484 O O . GLY A 1 189 ? 21.238 5.400 -9.936 1.00 56.22 189 GLY A O 1
ATOM 1485 N N . GLY A 1 190 ? 21.325 4.680 -7.832 1.00 55.66 190 GLY A N 1
ATOM 1486 C CA . GLY A 1 190 ? 22.371 3.671 -8.064 1.00 55.66 190 GLY A CA 1
ATOM 1487 C C . GLY A 1 190 ? 21.880 2.410 -8.786 1.00 55.66 190 GLY A C 1
ATOM 1488 O O . GLY A 1 190 ? 22.232 1.312 -8.369 1.00 55.66 190 GLY A O 1
ATOM 1489 N N . TYR A 1 191 ? 21.021 2.530 -9.805 1.00 62.44 191 TYR A N 1
ATOM 1490 C CA . TYR A 1 191 ? 20.580 1.368 -10.584 1.00 62.44 191 TYR A CA 1
ATOM 1491 C C . TYR A 1 191 ? 21.481 1.203 -11.808 1.00 62.44 191 TYR A C 1
ATOM 1493 O O . TYR A 1 191 ? 21.508 2.055 -12.691 1.00 62.44 191 TYR A O 1
ATOM 1501 N N . ALA A 1 192 ? 22.226 0.099 -11.844 1.00 56.34 192 ALA A N 1
ATOM 1502 C CA . ALA A 1 192 ? 23.281 -0.140 -12.827 1.00 56.34 192 ALA A CA 1
ATOM 1503 C C . ALA A 1 192 ? 22.778 -0.333 -14.270 1.00 56.34 192 ALA A C 1
ATOM 1505 O O . ALA A 1 192 ? 23.558 -0.223 -15.213 1.00 56.34 192 ALA A O 1
ATOM 1506 N N . ASN A 1 193 ? 21.482 -0.606 -14.467 1.00 74.06 193 ASN A N 1
ATOM 1507 C CA . ASN A 1 193 ? 20.912 -0.865 -15.788 1.00 74.06 193 ASN A CA 1
ATOM 1508 C C . ASN A 1 193 ? 19.533 -0.207 -15.959 1.00 74.06 193 ASN A C 1
ATOM 1510 O O . ASN A 1 193 ? 18.501 -0.778 -15.602 1.00 74.06 193 ASN A O 1
ATOM 1514 N N . TYR A 1 194 ? 19.531 0.999 -16.533 1.00 77.31 194 TYR A N 1
ATOM 1515 C CA . TYR A 1 194 ? 18.314 1.767 -16.809 1.00 77.31 194 TYR A CA 1
ATOM 1516 C C . TYR A 1 194 ? 17.367 1.060 -17.794 1.00 77.31 194 TYR A C 1
ATOM 1518 O O . TYR A 1 194 ? 16.155 1.104 -17.609 1.00 77.31 194 TYR A O 1
ATOM 1526 N N . ASN A 1 195 ? 17.892 0.344 -18.793 1.00 81.75 195 ASN A N 1
ATOM 1527 C CA . ASN A 1 195 ? 17.048 -0.398 -19.737 1.00 81.75 195 ASN A CA 1
ATOM 1528 C C . ASN A 1 195 ? 16.303 -1.525 -19.016 1.00 81.75 195 ASN A C 1
ATOM 1530 O O . ASN A 1 195 ? 15.089 -1.626 -19.119 1.00 81.75 195 ASN A O 1
ATOM 1534 N N . LYS A 1 196 ? 16.996 -2.299 -18.171 1.00 80.88 196 LYS A N 1
ATOM 1535 C CA . LYS A 1 196 ? 16.352 -3.325 -17.336 1.00 80.88 196 LYS A CA 1
ATOM 1536 C C . LYS A 1 196 ? 15.291 -2.730 -16.401 1.00 80.88 196 LYS A C 1
ATOM 1538 O O . LYS A 1 196 ? 14.229 -3.319 -16.209 1.00 80.88 196 LYS A O 1
ATOM 1543 N N . LEU A 1 197 ? 15.560 -1.558 -15.824 1.00 82.19 197 LEU A N 1
ATOM 1544 C CA . LEU A 1 197 ? 14.574 -0.828 -15.026 1.00 82.19 197 LEU A CA 1
ATOM 1545 C C . LEU A 1 197 ? 13.303 -0.536 -15.839 1.00 82.19 197 LEU A C 1
ATOM 1547 O O . LEU A 1 197 ? 12.209 -0.825 -15.361 1.00 82.19 197 LEU A O 1
ATOM 1551 N N . MET A 1 198 ? 13.444 0.027 -17.039 1.00 84.56 198 MET A N 1
ATOM 1552 C CA . MET A 1 198 ? 12.312 0.499 -17.841 1.00 84.56 198 MET A CA 1
ATOM 1553 C C . MET A 1 198 ? 11.568 -0.615 -18.581 1.00 84.56 198 MET A C 1
ATOM 1555 O O . MET A 1 198 ? 10.341 -0.553 -18.663 1.00 84.56 198 MET A O 1
ATOM 1559 N N . ASP A 1 199 ? 12.281 -1.624 -19.077 1.00 84.12 199 ASP A N 1
ATOM 1560 C CA . ASP A 1 199 ? 11.728 -2.670 -19.944 1.00 84.12 199 ASP A CA 1
ATOM 1561 C C . ASP A 1 199 ? 11.166 -3.858 -19.146 1.00 84.12 199 ASP A C 1
ATOM 1563 O O . ASP A 1 199 ? 10.239 -4.529 -19.597 1.00 84.12 199 ASP A O 1
ATOM 1567 N N . GLU A 1 200 ? 11.695 -4.114 -17.945 1.00 84.00 200 GLU A N 1
ATOM 1568 C CA . GLU A 1 200 ? 11.333 -5.280 -17.128 1.00 84.00 200 GLU A CA 1
ATOM 1569 C C . GLU A 1 200 ? 10.724 -4.856 -15.784 1.00 84.00 200 GLU A C 1
ATOM 1571 O O . GLU A 1 200 ? 9.563 -5.141 -15.482 1.00 84.00 200 GLU A O 1
ATOM 1576 N N . LEU A 1 201 ? 11.487 -4.140 -14.955 1.00 85.94 201 LEU A N 1
ATOM 1577 C CA . LEU A 1 201 ? 11.134 -3.978 -13.543 1.00 85.94 201 LEU A CA 1
ATOM 1578 C C . LEU A 1 201 ? 9.963 -3.008 -13.324 1.00 85.94 201 LEU A C 1
ATOM 1580 O O . LEU A 1 201 ? 9.042 -3.323 -12.569 1.00 85.94 201 LEU A O 1
ATOM 1584 N N . ALA A 1 202 ? 9.965 -1.847 -13.981 1.00 88.12 202 ALA A N 1
ATOM 1585 C CA . ALA A 1 202 ? 8.921 -0.834 -13.831 1.00 88.12 202 ALA A CA 1
ATOM 1586 C C . ALA A 1 202 ? 7.542 -1.292 -14.338 1.00 88.12 202 ALA A C 1
ATOM 1588 O O . ALA A 1 202 ? 6.564 -1.107 -13.603 1.00 88.12 202 ALA A O 1
ATOM 1589 N N . PRO A 1 203 ? 7.425 -1.974 -15.495 1.00 90.06 203 PRO A N 1
ATOM 1590 C CA . PRO A 1 203 ? 6.163 -2.574 -15.919 1.00 90.06 203 PRO A CA 1
ATOM 1591 C C . PRO A 1 203 ? 5.630 -3.620 -14.927 1.00 90.06 203 PRO A C 1
ATOM 1593 O O . PRO A 1 203 ? 4.430 -3.652 -14.641 1.00 90.06 203 PRO A O 1
ATOM 1596 N N . HIS A 1 204 ? 6.498 -4.459 -14.352 1.00 89.50 204 HIS A N 1
ATOM 1597 C CA . HIS A 1 204 ? 6.101 -5.445 -13.340 1.00 89.50 204 HIS A CA 1
ATOM 1598 C C . HIS A 1 204 ? 5.642 -4.801 -12.031 1.00 89.50 204 HIS A C 1
ATOM 1600 O O . HIS A 1 204 ? 4.587 -5.170 -11.509 1.00 89.50 204 HIS A O 1
ATOM 1606 N N . ALA A 1 205 ? 6.369 -3.799 -11.536 1.00 90.94 205 ALA A N 1
ATOM 1607 C CA . ALA A 1 205 ? 5.962 -3.029 -10.364 1.00 90.94 205 ALA A CA 1
ATOM 1608 C C . ALA A 1 205 ? 4.614 -2.338 -10.589 1.00 90.94 205 ALA A C 1
ATOM 1610 O O . ALA A 1 205 ? 3.745 -2.368 -9.717 1.00 90.94 205 ALA A O 1
ATOM 1611 N N . ALA A 1 206 ? 4.393 -1.781 -11.784 1.00 92.50 206 ALA A N 1
ATOM 1612 C CA . ALA A 1 206 ? 3.123 -1.157 -12.125 1.00 92.50 206 ALA A CA 1
ATOM 1613 C C . ALA A 1 206 ? 1.971 -2.167 -12.112 1.00 92.50 206 ALA A C 1
ATOM 1615 O O . ALA A 1 206 ? 0.922 -1.862 -11.557 1.00 92.50 206 ALA A O 1
ATOM 1616 N N . ARG A 1 207 ? 2.154 -3.384 -12.643 1.00 92.25 207 ARG A N 1
ATOM 1617 C CA . ARG A 1 207 ? 1.119 -4.437 -12.610 1.00 92.25 207 ARG A CA 1
ATOM 1618 C C . ARG A 1 207 ? 0.701 -4.810 -11.192 1.00 92.25 207 ARG A C 1
ATOM 1620 O O . ARG A 1 207 ? -0.493 -4.870 -10.905 1.00 92.25 207 ARG A O 1
ATOM 1627 N N . GLN A 1 208 ? 1.667 -5.050 -10.309 1.00 93.44 208 GLN A N 1
ATOM 1628 C CA . GLN A 1 208 ? 1.365 -5.383 -8.919 1.00 93.44 208 GLN A CA 1
ATOM 1629 C C . GLN A 1 208 ? 0.694 -4.211 -8.195 1.00 93.44 208 GLN A C 1
ATOM 1631 O O . GLN A 1 208 ? -0.285 -4.420 -7.483 1.00 93.44 208 GLN A O 1
ATOM 1636 N N . MET A 1 209 ? 1.144 -2.976 -8.431 1.00 93.75 209 MET A N 1
ATOM 1637 C CA . MET A 1 209 ? 0.507 -1.789 -7.859 1.00 93.75 209 MET A CA 1
ATOM 1638 C C . MET A 1 209 ? -0.914 -1.557 -8.395 1.00 93.75 209 MET A C 1
ATOM 1640 O O . MET A 1 209 ? -1.805 -1.208 -7.627 1.00 93.75 209 MET A O 1
ATOM 1644 N N . ILE A 1 210 ? -1.160 -1.806 -9.685 1.00 94.38 210 ILE A N 1
ATOM 1645 C CA . ILE A 1 210 ? -2.503 -1.753 -10.280 1.00 94.38 210 ILE A CA 1
ATOM 1646 C C . ILE A 1 210 ? -3.424 -2.755 -9.582 1.00 94.38 210 ILE A C 1
ATOM 1648 O O . ILE A 1 210 ? -4.541 -2.393 -9.225 1.00 94.38 210 ILE A O 1
ATOM 1652 N N . ASN A 1 211 ? -2.963 -3.982 -9.321 1.00 94.88 211 ASN A N 1
ATOM 1653 C CA . ASN A 1 211 ? -3.765 -4.939 -8.564 1.00 94.88 211 ASN A CA 1
ATOM 1654 C C . ASN A 1 211 ? -4.099 -4.438 -7.157 1.00 94.88 211 ASN A C 1
ATOM 1656 O O . ASN A 1 211 ? -5.245 -4.558 -6.742 1.00 94.88 211 ASN A O 1
ATOM 1660 N N . ILE A 1 212 ? -3.131 -3.853 -6.444 1.00 94.81 212 ILE A N 1
ATOM 1661 C CA . ILE A 1 212 ? -3.342 -3.289 -5.101 1.00 94.81 212 ILE A CA 1
ATOM 1662 C C . ILE A 1 212 ? -4.384 -2.165 -5.138 1.00 94.81 212 ILE A C 1
ATOM 1664 O O . ILE A 1 212 ? -5.286 -2.136 -4.303 1.00 94.81 212 ILE A O 1
ATOM 1668 N N . ILE A 1 213 ? -4.295 -1.265 -6.121 1.00 93.69 213 ILE A N 1
ATOM 1669 C CA . ILE A 1 213 ? -5.253 -0.166 -6.294 1.00 93.69 213 ILE A CA 1
ATOM 1670 C C . ILE A 1 213 ? -6.647 -0.711 -6.609 1.00 93.69 213 ILE A C 1
ATOM 1672 O O . ILE A 1 213 ? -7.619 -0.321 -5.965 1.00 93.69 213 ILE A O 1
ATOM 1676 N N . VAL A 1 214 ? -6.758 -1.632 -7.569 1.00 93.38 214 VAL A N 1
ATOM 1677 C CA . VAL A 1 214 ? -8.043 -2.231 -7.952 1.00 93.38 214 VAL A CA 1
ATOM 1678 C C . VAL A 1 214 ? -8.647 -2.999 -6.782 1.00 93.38 214 VAL A C 1
ATOM 1680 O O . VAL A 1 214 ? -9.837 -2.846 -6.517 1.00 93.38 214 VAL A O 1
ATOM 1683 N N . TYR A 1 215 ? -7.838 -3.752 -6.036 1.00 95.19 215 TYR A N 1
ATOM 1684 C CA . TYR A 1 215 ? -8.257 -4.430 -4.814 1.00 95.19 215 TYR A CA 1
ATOM 1685 C C . TYR A 1 215 ? -8.838 -3.431 -3.801 1.00 95.19 215 TYR A C 1
ATOM 1687 O O . TYR A 1 215 ? -9.985 -3.581 -3.384 1.00 95.19 215 TYR A O 1
ATOM 1695 N N . ALA A 1 216 ? -8.102 -2.362 -3.477 1.00 94.38 216 ALA A N 1
ATOM 1696 C CA . ALA A 1 216 ? -8.553 -1.321 -2.551 1.00 94.38 216 ALA A CA 1
ATOM 1697 C C . ALA A 1 216 ? -9.888 -0.683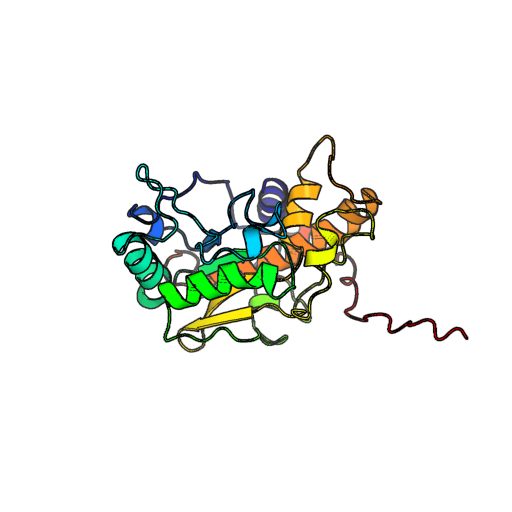 -2.980 1.00 94.38 216 ALA A C 1
ATOM 1699 O O . ALA A 1 216 ? -10.759 -0.431 -2.149 1.00 94.38 216 ALA A O 1
ATOM 1700 N N . MET A 1 217 ? -10.067 -0.457 -4.283 1.00 91.31 217 MET A N 1
ATOM 1701 C CA . MET A 1 217 ? -11.269 0.164 -4.845 1.00 91.31 217 MET A CA 1
ATOM 1702 C C . MET A 1 217 ? -12.500 -0.747 -4.874 1.00 91.31 217 MET A C 1
ATOM 1704 O O . MET A 1 217 ? -13.612 -0.223 -4.875 1.00 91.31 217 MET A O 1
ATOM 1708 N N . THR A 1 218 ? -12.308 -2.066 -4.933 1.00 91.31 218 THR A N 1
ATOM 1709 C CA . THR A 1 218 ? -13.390 -3.054 -5.116 1.00 91.31 218 THR A CA 1
ATOM 1710 C C . THR A 1 218 ? -13.752 -3.798 -3.832 1.00 91.31 218 THR A C 1
ATOM 1712 O O . THR A 1 218 ? -14.876 -4.268 -3.705 1.00 91.31 218 THR A O 1
ATOM 1715 N N . HIS A 1 219 ? -12.835 -3.869 -2.863 1.00 91.69 219 HIS A N 1
ATOM 1716 C CA . HIS A 1 219 ? -13.031 -4.606 -1.608 1.00 91.69 219 HIS A CA 1
ATOM 1717 C C . HIS A 1 219 ? -13.260 -3.675 -0.407 1.00 91.69 219 HIS A C 1
ATOM 1719 O O . HIS A 1 219 ? -13.588 -4.145 0.679 1.00 91.69 219 HIS A O 1
ATOM 1725 N N . GLY A 1 220 ? -13.065 -2.363 -0.570 1.00 87.31 220 GLY A N 1
ATOM 1726 C CA . GLY A 1 220 ? -13.347 -1.355 0.454 1.00 87.31 220 GLY A CA 1
ATOM 1727 C C . GLY A 1 220 ? -14.761 -0.768 0.374 1.00 87.31 220 GLY A C 1
ATOM 1728 O O . GLY A 1 220 ? -15.503 -1.023 -0.570 1.00 87.31 220 GLY A O 1
ATOM 1729 N N . SER A 1 221 ? -15.109 0.084 1.345 1.00 87.56 221 SER A N 1
ATOM 1730 C CA . SER A 1 221 ? -16.431 0.745 1.421 1.00 87.56 221 SER A CA 1
ATOM 1731 C C . SER A 1 221 ? -16.385 2.263 1.182 1.00 87.56 221 SER A C 1
ATOM 1733 O O . SER A 1 221 ? -17.385 2.948 1.379 1.00 87.56 221 SER A O 1
ATOM 1735 N N . ILE A 1 222 ? -15.228 2.800 0.769 1.00 85.44 222 ILE A N 1
ATOM 1736 C CA . ILE A 1 222 ? -14.984 4.245 0.540 1.00 85.44 222 ILE A CA 1
ATOM 1737 C C . ILE A 1 222 ? -15.055 4.617 -0.959 1.00 85.44 222 ILE A C 1
ATOM 1739 O O . ILE A 1 222 ? -14.833 5.759 -1.346 1.00 85.44 222 ILE A O 1
ATOM 1743 N N . SER A 1 223 ? -15.362 3.658 -1.831 1.00 74.75 223 SER A N 1
ATOM 1744 C CA . SER A 1 223 ? -15.260 3.808 -3.282 1.00 74.75 223 SER A CA 1
ATOM 1745 C C . SER A 1 223 ? -16.598 3.558 -3.970 1.00 74.75 223 SER A C 1
ATOM 1747 O O . SER A 1 223 ? -17.206 2.511 -3.759 1.00 74.75 223 SER A O 1
ATOM 1749 N N . ASP A 1 224 ? -16.987 4.447 -4.887 1.00 69.56 224 ASP A N 1
ATOM 1750 C CA . ASP A 1 224 ? -18.111 4.217 -5.814 1.00 69.56 224 ASP A CA 1
ATOM 1751 C C . ASP A 1 224 ? -17.827 3.064 -6.805 1.00 69.56 224 ASP A C 1
ATOM 1753 O O . ASP A 1 224 ? -18.707 2.615 -7.537 1.00 69.56 224 ASP A O 1
ATOM 1757 N N . TYR A 1 225 ? -16.586 2.566 -6.833 1.00 68.88 225 TYR A N 1
ATOM 1758 C CA . TYR A 1 225 ? -16.123 1.494 -7.714 1.00 68.88 225 TYR A CA 1
ATOM 1759 C C . TYR A 1 225 ? -16.258 0.091 -7.100 1.00 68.88 225 TYR A C 1
ATOM 1761 O O . TYR A 1 225 ? -15.647 -0.846 -7.607 1.00 68.88 225 TYR A O 1
ATOM 1769 N N . SER A 1 226 ? -17.068 -0.101 -6.055 1.00 72.94 226 SER A N 1
ATOM 1770 C CA . SER A 1 226 ? -17.351 -1.436 -5.491 1.00 72.94 226 SER A CA 1
ATOM 1771 C C . SER A 1 226 ? -17.941 -2.413 -6.521 1.00 72.94 226 SER A C 1
ATOM 1773 O O . SER A 1 226 ? -17.748 -3.621 -6.425 1.00 72.94 226 SER A O 1
ATOM 1775 N N . HIS A 1 227 ? -18.616 -1.888 -7.548 1.00 75.50 227 HIS A N 1
ATOM 1776 C CA . HIS A 1 227 ? -19.160 -2.653 -8.676 1.00 75.50 227 HIS A CA 1
ATOM 1777 C C . HIS A 1 227 ? -18.274 -2.620 -9.929 1.00 75.50 227 HIS A C 1
ATOM 1779 O O . HIS A 1 227 ? -18.698 -3.060 -10.999 1.00 75.50 227 HIS A O 1
ATOM 1785 N N . TYR A 1 228 ? -17.063 -2.065 -9.836 1.00 77.62 228 TYR A N 1
ATOM 1786 C CA . TYR A 1 228 ? -16.144 -2.030 -10.965 1.00 77.62 228 TYR A CA 1
ATOM 1787 C C . TYR A 1 228 ? -15.742 -3.448 -11.359 1.00 77.62 228 TYR A C 1
ATOM 1789 O O . TYR A 1 228 ? -15.196 -4.202 -10.556 1.00 77.62 228 TYR A O 1
ATOM 1797 N N . VAL A 1 229 ? -15.976 -3.785 -12.626 1.00 76.75 229 VAL A N 1
ATOM 1798 C CA . VAL A 1 229 ? -15.497 -5.025 -13.232 1.00 76.75 229 VAL A CA 1
ATOM 1799 C C . VAL A 1 229 ? -14.201 -4.707 -13.980 1.00 76.75 229 VAL A C 1
ATOM 1801 O O . VAL A 1 229 ? -14.237 -3.926 -14.935 1.00 76.75 229 VAL A O 1
ATOM 1804 N N . PRO A 1 230 ? -13.056 -5.284 -13.575 1.00 72.75 230 PRO A N 1
ATOM 1805 C CA . PRO A 1 230 ? -11.780 -5.108 -14.255 1.00 72.75 230 PRO A CA 1
ATOM 1806 C C . PRO A 1 230 ? -11.854 -5.454 -15.746 1.00 72.75 230 PRO A C 1
ATOM 1808 O O . PRO A 1 230 ? -11.910 -6.620 -16.130 1.00 72.75 230 PRO A O 1
ATOM 1811 N N . THR A 1 231 ? -11.806 -4.438 -16.606 1.00 71.88 231 THR A N 1
ATOM 1812 C CA . THR A 1 231 ? -11.644 -4.619 -18.052 1.00 71.88 231 THR A CA 1
ATOM 1813 C C . THR A 1 231 ? -10.280 -4.108 -18.486 1.00 71.88 231 THR A C 1
ATOM 1815 O O . THR A 1 231 ? -9.922 -2.958 -18.225 1.00 71.88 231 THR A O 1
ATOM 1818 N N . LYS A 1 232 ? -9.537 -4.969 -19.174 1.00 65.50 232 LYS A N 1
ATOM 1819 C CA . LYS A 1 232 ? -8.273 -4.650 -19.835 1.00 65.50 232 LYS A CA 1
ATOM 1820 C C . LYS A 1 232 ? -8.507 -3.713 -21.026 1.00 65.50 232 LYS A C 1
ATOM 1822 O O . LYS A 1 232 ? -9.441 -3.931 -21.794 1.00 65.50 232 LYS A O 1
ATOM 1827 N N . THR A 1 233 ? -7.674 -2.684 -21.191 1.00 62.03 233 THR A N 1
ATOM 1828 C CA . THR A 1 233 ? -7.647 -1.878 -22.427 1.00 62.03 233 THR A CA 1
ATOM 1829 C C . THR A 1 233 ? -7.045 -2.704 -23.569 1.00 62.03 233 THR A C 1
ATOM 1831 O O . THR A 1 233 ? -6.302 -3.653 -23.310 1.00 62.03 233 THR A O 1
ATOM 1834 N N . ALA A 1 234 ? -7.344 -2.373 -24.829 1.00 51.88 234 ALA A N 1
ATOM 1835 C CA . ALA A 1 234 ? -6.806 -3.101 -25.988 1.00 51.88 234 ALA A CA 1
ATOM 1836 C C . ALA A 1 234 ? -5.261 -3.173 -25.985 1.00 51.88 234 ALA A C 1
ATOM 1838 O O . ALA A 1 234 ? -4.701 -4.194 -26.364 1.00 51.88 234 ALA A O 1
ATOM 1839 N N . ASP A 1 235 ? -4.589 -2.158 -25.434 1.00 53.16 235 ASP A N 1
ATOM 1840 C CA . ASP A 1 235 ? -3.123 -2.099 -25.308 1.00 53.16 235 ASP A CA 1
ATOM 1841 C C . ASP A 1 235 ? -2.559 -2.971 -24.165 1.00 53.16 235 ASP A C 1
ATOM 1843 O O . ASP A 1 235 ? -1.352 -3.153 -24.040 1.00 53.16 235 ASP A O 1
ATOM 1847 N N . SER A 1 236 ? -3.411 -3.535 -23.305 1.00 53.47 236 SER A N 1
ATOM 1848 C CA . SER A 1 236 ? -2.997 -4.366 -22.162 1.00 53.47 236 SER A CA 1
ATOM 1849 C C . SER A 1 236 ? -3.000 -5.876 -22.452 1.00 53.47 236 SER A C 1
ATOM 1851 O O . SER A 1 236 ? -2.736 -6.680 -21.548 1.00 53.47 236 SER A O 1
ATOM 1853 N N . SER A 1 237 ? -3.300 -6.276 -23.698 1.00 48.56 237 SER A N 1
ATOM 1854 C CA . SER A 1 237 ? -3.247 -7.672 -24.157 1.00 48.56 237 SER A CA 1
ATOM 1855 C C . SER A 1 237 ? -1.834 -8.171 -24.448 1.00 48.56 237 SER A C 1
ATOM 1857 O O . SER A 1 237 ? -1.645 -9.379 -24.581 1.00 48.56 237 SER A O 1
ATOM 1859 N N . GLU A 1 238 ? -0.836 -7.286 -24.523 1.00 47.22 238 GLU A N 1
ATOM 1860 C CA . GLU A 1 238 ? 0.555 -7.721 -24.568 1.00 47.22 238 GLU A CA 1
ATOM 1861 C C . GLU A 1 238 ? 0.921 -8.375 -23.234 1.00 47.22 238 GLU A C 1
ATOM 1863 O O . GLU A 1 238 ? 0.979 -7.751 -22.164 1.00 47.22 238 GLU A O 1
ATOM 1868 N N . ALA A 1 239 ? 1.161 -9.681 -23.292 1.00 42.47 239 ALA A N 1
ATOM 1869 C CA . ALA A 1 239 ? 1.804 -10.408 -22.220 1.00 42.47 239 ALA A CA 1
ATOM 1870 C C . ALA A 1 239 ? 3.229 -9.853 -22.042 1.00 42.47 239 ALA A C 1
ATOM 1872 O O . ALA A 1 239 ? 4.177 -10.388 -22.604 1.00 42.47 239 ALA A O 1
ATOM 1873 N N . LEU A 1 240 ? 3.392 -8.766 -21.269 1.00 47.34 240 LEU A N 1
ATOM 1874 C CA . LEU A 1 240 ? 4.720 -8.374 -20.776 1.00 47.34 240 LEU A CA 1
ATOM 1875 C C . LEU A 1 240 ? 5.354 -9.601 -20.100 1.00 47.34 240 LEU A C 1
ATOM 1877 O O . LEU A 1 240 ? 4.602 -10.340 -19.443 1.00 47.34 240 LEU A O 1
ATOM 1881 N N . PRO A 1 241 ? 6.677 -9.787 -20.258 1.00 44.72 241 PRO A N 1
ATOM 1882 C CA . PRO A 1 241 ? 7.424 -10.985 -19.883 1.00 44.72 241 PRO A CA 1
ATOM 1883 C C . PRO A 1 241 ? 7.089 -11.534 -18.492 1.00 44.72 241 PRO A C 1
ATOM 1885 O O . PRO A 1 241 ? 6.578 -10.845 -17.613 1.00 44.72 241 PRO A O 1
ATOM 1888 N N . THR A 1 242 ? 7.338 -12.821 -18.284 1.00 42.97 242 THR A N 1
ATOM 1889 C CA . THR A 1 242 ? 7.156 -13.454 -16.977 1.00 42.97 242 THR A CA 1
ATOM 1890 C C . THR A 1 242 ? 8.021 -12.727 -15.948 1.00 42.97 242 THR A C 1
ATOM 1892 O O . THR A 1 242 ? 9.210 -12.526 -16.186 1.00 42.97 242 THR A O 1
ATOM 1895 N N . ALA A 1 243 ? 7.424 -12.326 -14.823 1.00 44.06 243 ALA A N 1
ATOM 1896 C CA . ALA A 1 243 ? 8.145 -11.627 -13.767 1.00 44.06 243 ALA A CA 1
ATOM 1897 C C . ALA A 1 243 ? 9.385 -12.426 -13.315 1.00 44.06 243 ALA A C 1
ATOM 1899 O O . ALA A 1 243 ? 9.350 -13.661 -13.355 1.00 44.06 243 ALA A O 1
ATOM 1900 N N . PRO A 1 244 ? 10.463 -11.764 -12.858 1.00 45.69 244 PRO A N 1
ATOM 1901 C CA . PRO A 1 244 ? 11.652 -12.462 -12.383 1.00 45.69 244 PRO A CA 1
ATOM 1902 C C . PRO A 1 244 ? 11.285 -13.460 -11.272 1.00 45.69 244 PRO A C 1
ATOM 1904 O O . PRO A 1 244 ? 10.720 -13.095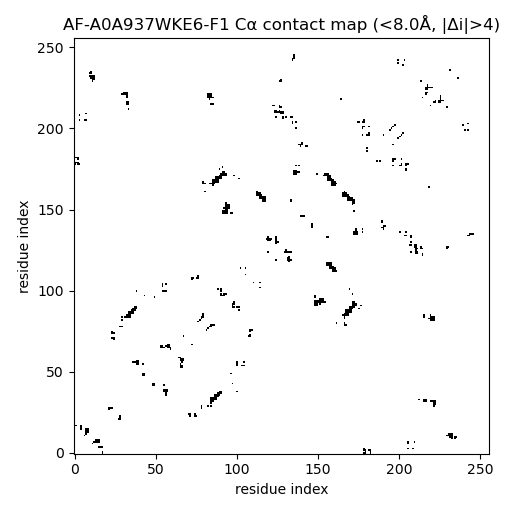 -10.239 1.00 45.69 244 PRO A O 1
ATOM 1907 N N . ASN A 1 245 ? 11.577 -14.742 -11.518 1.00 38.84 245 ASN A N 1
ATOM 1908 C CA . ASN A 1 245 ? 11.259 -15.848 -10.616 1.00 38.84 245 ASN A CA 1
ATOM 1909 C C . ASN A 1 245 ? 11.953 -15.703 -9.249 1.00 38.84 245 ASN A C 1
ATOM 1911 O O . ASN A 1 245 ? 13.090 -15.248 -9.137 1.00 38.84 245 ASN A O 1
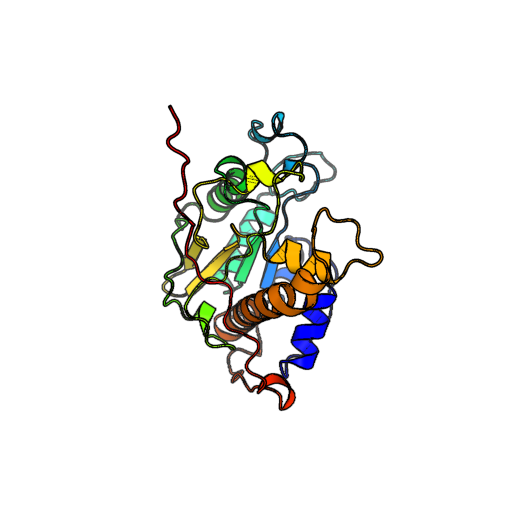ATOM 1915 N N . SER A 1 246 ? 11.276 -16.196 -8.213 1.00 37.03 246 SER A N 1
ATOM 1916 C CA . SER A 1 246 ? 11.640 -16.177 -6.789 1.00 37.03 246 SER A CA 1
ATOM 1917 C C . SER A 1 246 ? 12.824 -17.071 -6.377 1.00 37.03 246 SER A C 1
ATOM 1919 O O . SER A 1 246 ? 13.032 -17.310 -5.185 1.00 37.03 246 SER A O 1
ATOM 1921 N N . THR A 1 247 ? 13.637 -17.567 -7.309 1.00 30.47 247 THR A N 1
ATOM 1922 C CA . THR A 1 247 ? 14.805 -18.389 -6.967 1.00 30.47 247 THR A CA 1
ATOM 1923 C C . THR A 1 247 ? 15.932 -17.522 -6.413 1.00 30.47 247 THR A C 1
ATOM 1925 O O . THR A 1 247 ? 16.748 -16.988 -7.160 1.00 30.47 247 THR A O 1
ATOM 1928 N N . MET A 1 248 ? 16.012 -17.421 -5.081 1.00 32.69 248 MET A N 1
ATOM 1929 C CA . MET A 1 248 ? 17.275 -17.101 -4.418 1.00 32.69 248 MET A CA 1
ATOM 1930 C C . MET A 1 248 ? 18.316 -18.132 -4.864 1.00 32.69 248 MET A C 1
ATOM 1932 O O . MET A 1 248 ? 18.209 -19.314 -4.529 1.00 32.69 248 MET A O 1
ATOM 1936 N N . SER A 1 249 ? 19.326 -17.686 -5.609 1.00 28.75 249 SER A N 1
ATOM 1937 C CA . SER A 1 249 ? 20.535 -18.471 -5.830 1.00 28.75 249 SER A CA 1
ATOM 1938 C C . SER A 1 249 ? 21.200 -18.705 -4.476 1.00 28.75 249 SER A C 1
ATOM 1940 O O . SER A 1 249 ? 21.872 -17.830 -3.932 1.00 28.75 249 SER A O 1
ATOM 1942 N N . LYS A 1 250 ? 21.001 -19.895 -3.902 1.00 35.22 250 LYS A N 1
ATOM 1943 C CA . LYS A 1 250 ? 21.897 -20.435 -2.879 1.00 35.22 250 LYS A CA 1
ATOM 1944 C C . LYS A 1 250 ? 23.224 -20.755 -3.559 1.00 35.22 250 LYS A C 1
ATOM 1946 O O . LYS A 1 250 ? 23.478 -21.891 -3.938 1.00 35.22 250 LYS A O 1
ATOM 1951 N N . THR A 1 251 ? 24.077 -19.756 -3.693 1.00 31.22 251 THR A N 1
ATOM 1952 C CA . THR A 1 251 ? 25.492 -19.958 -4.001 1.00 31.22 251 THR A CA 1
ATOM 1953 C C . THR A 1 251 ? 26.302 -19.254 -2.931 1.00 31.22 251 THR A C 1
ATOM 1955 O O . THR A 1 251 ? 26.696 -18.103 -3.077 1.00 31.22 251 THR A O 1
ATOM 1958 N N . ALA A 1 252 ? 26.512 -19.962 -1.821 1.00 31.30 252 ALA A N 1
ATOM 1959 C CA . ALA A 1 252 ? 27.657 -19.707 -0.963 1.00 31.30 252 ALA A CA 1
ATOM 1960 C C . ALA A 1 252 ? 28.906 -20.243 -1.681 1.00 31.30 252 ALA A C 1
ATOM 1962 O O . ALA A 1 252 ? 28.864 -21.386 -2.147 1.00 31.30 252 ALA A O 1
ATOM 1963 N N . PRO A 1 253 ? 30.026 -19.507 -1.748 1.00 35.09 253 PRO A N 1
ATOM 1964 C CA . PRO A 1 253 ? 31.303 -20.145 -1.975 1.00 35.09 253 PRO A CA 1
ATOM 1965 C C . PRO A 1 253 ? 31.764 -20.741 -0.643 1.00 35.09 253 PRO A C 1
ATOM 1967 O O . PRO A 1 253 ? 32.160 -20.033 0.279 1.00 35.09 253 PRO A O 1
ATOM 1970 N N . VAL A 1 254 ? 31.703 -22.068 -0.551 1.00 39.19 254 VAL A N 1
ATOM 1971 C CA . VAL A 1 254 ? 32.621 -22.821 0.305 1.00 39.19 254 VAL A CA 1
ATOM 1972 C C . VAL A 1 254 ? 33.962 -22.814 -0.422 1.00 39.19 254 VAL A C 1
ATOM 1974 O O . VAL A 1 254 ? 34.080 -23.385 -1.505 1.00 39.19 254 VAL A O 1
ATOM 1977 N N . GLY A 1 255 ? 34.959 -22.149 0.151 1.00 37.88 255 GLY A N 1
ATOM 1978 C CA . GLY A 1 255 ? 36.293 -22.050 -0.431 1.00 37.88 255 GLY A CA 1
ATOM 1979 C C . GLY A 1 255 ? 37.355 -21.866 0.644 1.00 37.88 255 GLY A C 1
ATOM 1980 O O . GLY A 1 255 ? 37.695 -20.732 0.934 1.00 37.88 255 GLY A O 1
ATOM 1981 N N . ARG A 1 256 ? 37.772 -23.014 1.200 1.00 36.84 256 ARG A N 1
ATOM 1982 C CA . ARG A 1 256 ? 39.030 -23.373 1.892 1.00 36.84 256 ARG A CA 1
ATOM 1983 C C . ARG A 1 256 ? 39.800 -22.308 2.670 1.00 36.84 256 ARG A C 1
ATOM 1985 O O . ARG A 1 256 ? 40.373 -21.404 2.032 1.00 36.84 256 ARG A O 1
#

Sequence (256 aa):
MPYLVKAMNQLTNIKTRLESPIKLTDASLFKAPLLFMEPIAGATQNIGQAASDKALWQARTMSGVDKYTDAEAENLRKYIVERGGFMYMLTHGNTPIAMRSAQKVLREILPEYPLRIVSNDHEIYRSFFSLGGPLRFPLREDTCAAYSLHLGPYSELKGVFVGDRLAILVDTESMMHILDAAAQHPFTGGYANYNKLMDELAPHAARQMINIIVYAMTHGSISDYSHYVP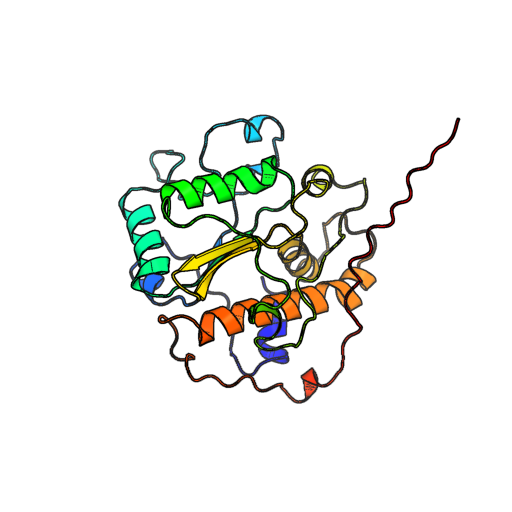TKTADSSEALPTAPNSTMSKTAPVGR

Foldseek 3Di:
DVLLQVLCVAWFPDRDDDDDDDDLLDPCLLQALEAEFEFDDPCQPDPPCLPPPAQRRDPCDPVRHRDDDPSSLASVLCSQAVQQHAYEYEQLAQAPSSCVNVVSSCCSNPVPWDKAFDDQPDCLCVLANNHSGDFADQFDDPPDPSVVRHPHDRPTWIFTDRDPAGRYIYDNHCLVVLCVQLVDVVRDDPGPDPCCSNQARNSSSSSSVSSNVSSSQCRGNSHPCVVPDHDTDPVNPPPRDRGPDPDDPPDDDPDD

Mean predicted aligned error: 10.18 Å

Radius of gyration: 18.49 Å; Cα contacts (8 Å, |Δi|>4): 388; chains: 1; bounding box: 58×46×46 Å

Solvent-accessible surface area (backbone atoms only — not comparable to full-atom values): 14914 Å² total; per-residue (Å²): 108,67,41,50,39,52,48,41,51,58,43,34,86,56,89,62,77,91,76,78,91,76,54,60,81,41,78,65,52,70,58,43,26,62,42,83,44,70,54,48,91,62,54,72,78,35,78,80,56,56,75,51,95,59,47,39,61,58,56,78,46,99,84,74,50,57,45,70,52,72,64,37,32,49,39,50,32,41,34,41,72,75,42,28,19,26,37,41,36,50,35,80,13,14,17,73,73,34,41,44,41,59,55,52,52,43,52,71,46,38,67,88,49,65,80,38,78,57,58,55,82,41,60,54,29,48,46,65,50,85,46,94,26,86,84,68,55,93,68,63,57,95,85,39,92,63,34,72,34,60,74,37,86,44,86,58,47,30,26,28,53,64,81,94,42,77,27,32,42,38,39,28,55,46,47,66,62,39,36,47,53,69,54,42,80,79,71,83,68,83,58,93,48,64,65,56,42,60,75,50,49,29,56,51,37,42,49,55,49,48,7,46,52,47,31,27,29,41,74,24,65,34,34,96,40,48,81,61,74,80,56,72,32,87,80,48,71,66,79,70,74,83,71,73,73,89,73,76,80,88,72,77,86,87,75,133

Secondary structure (DSSP, 8-state):
-HHHHHHHHHHSS----PPPPPPTTSGGGGG-SEEEE-PPTTTTT-TTTTTS-S-SS----TT--SS--HHHHHHHHIIIIIS--EEEEE-SSSSHHHHHHHHHHHHHH-TTS--EEPPTTSGGGTSSS--SS--------TT-TTGGGGSSS--S-EEEEETTEEEEEEE-SSHHHHHHHTT-SS--S--S-HHHIIIIIHHHHHHHHHHHHHHHHHHSSS-GGGG------GGGGS---PPPP-----------